Protein AF-A0A962MCN4-F1 (afdb_monomer)

pLDDT: mean 85.48, std 14.17, range [28.92, 97.88]

Structure (mmCIF, N/CA/C/O backbone):
data_AF-A0A962MCN4-F1
#
_entry.id   AF-A0A962MCN4-F1
#
loop_
_atom_site.group_PDB
_atom_site.id
_atom_site.type_symbol
_atom_site.label_atom_id
_atom_site.label_alt_id
_atom_site.label_comp_id
_atom_site.label_asym_id
_atom_site.label_entity_id
_atom_site.label_seq_id
_atom_site.pdbx_PDB_ins_code
_atom_site.Cartn_x
_atom_site.Cartn_y
_atom_site.Cartn_z
_atom_site.occupancy
_atom_site.B_iso_or_equiv
_atom_site.auth_seq_id
_atom_site.auth_comp_id
_atom_site.auth_asym_id
_atom_site.auth_atom_id
_atom_site.pdbx_PDB_model_num
ATOM 1 N N . MET A 1 1 ? -8.912 -25.032 5.102 1.00 32.00 1 MET A N 1
ATOM 2 C CA . MET A 1 1 ? -9.048 -24.040 6.186 1.00 32.00 1 MET A CA 1
ATOM 3 C C . MET A 1 1 ? -9.524 -22.770 5.527 1.00 32.00 1 MET A C 1
ATOM 5 O O . MET A 1 1 ? -8.860 -22.314 4.614 1.00 32.00 1 MET A O 1
ATOM 9 N N . THR A 1 2 ? -10.710 -22.288 5.872 1.00 28.92 2 THR A N 1
ATOM 10 C CA . THR A 1 2 ? -11.209 -21.002 5.377 1.00 28.92 2 THR A CA 1
ATOM 11 C C . THR A 1 2 ? -10.480 -19.902 6.135 1.00 28.92 2 THR A C 1
ATOM 13 O O . THR A 1 2 ? -10.764 -19.679 7.310 1.00 28.92 2 THR A O 1
ATOM 16 N N . GLU A 1 3 ? -9.493 -19.279 5.495 1.00 34.88 3 GLU A N 1
ATOM 17 C CA . GLU A 1 3 ? -8.914 -18.028 5.974 1.00 34.88 3 GLU A CA 1
ATOM 18 C C . GLU A 1 3 ? -10.018 -16.976 5.999 1.00 34.88 3 GLU A C 1
ATOM 20 O O . GLU A 1 3 ? -10.659 -16.687 4.989 1.00 34.88 3 GLU A O 1
ATOM 25 N N . HIS A 1 4 ? -10.300 -16.454 7.187 1.00 31.75 4 HIS A N 1
ATOM 26 C CA . HIS A 1 4 ? -11.205 -15.331 7.340 1.00 31.75 4 HIS A CA 1
ATOM 27 C C . HIS A 1 4 ? -10.470 -14.070 6.881 1.00 31.75 4 HIS A C 1
ATOM 29 O O . HIS A 1 4 ? -9.817 -13.403 7.678 1.00 31.75 4 HIS A O 1
ATOM 35 N N . SER A 1 5 ? -10.565 -13.755 5.591 1.00 37.16 5 SER A N 1
ATOM 36 C CA . SER A 1 5 ? -10.255 -12.427 5.067 1.00 37.16 5 SER A CA 1
ATOM 37 C C . SER A 1 5 ? -11.299 -11.469 5.638 1.00 37.16 5 SER A C 1
ATOM 39 O O . SER A 1 5 ? -12.452 -11.456 5.203 1.00 37.16 5 SER A O 1
ATOM 41 N N . VAL A 1 6 ? -10.953 -10.734 6.692 1.00 36.81 6 VAL A N 1
ATOM 42 C CA . VAL A 1 6 ? -11.855 -9.721 7.237 1.00 36.81 6 VAL A CA 1
ATOM 43 C C . VAL A 1 6 ? -11.792 -8.514 6.301 1.00 36.81 6 VAL A C 1
ATOM 45 O O . VAL A 1 6 ? -10.797 -7.802 6.265 1.00 36.81 6 VAL A O 1
ATOM 48 N N . PHE A 1 7 ? -12.839 -8.322 5.498 1.00 36.97 7 PHE A N 1
ATOM 49 C CA . PHE A 1 7 ? -13.030 -7.118 4.690 1.00 36.97 7 PHE A CA 1
ATOM 50 C C . PHE A 1 7 ? -13.665 -6.040 5.574 1.00 36.97 7 PHE A C 1
ATOM 52 O O . PHE A 1 7 ? -14.788 -6.200 6.059 1.00 36.97 7 PHE A O 1
ATOM 59 N N . PHE A 1 8 ? -12.913 -4.976 5.849 1.00 52.56 8 PHE A N 1
ATOM 60 C CA . PHE A 1 8 ? -13.219 -4.025 6.917 1.00 52.56 8 PHE A CA 1
ATOM 61 C C . PHE A 1 8 ? -14.071 -2.825 6.516 1.00 52.56 8 PHE A C 1
ATOM 63 O O . PHE A 1 8 ? -14.606 -2.175 7.410 1.00 52.56 8 PHE A O 1
ATOM 70 N N . ASP A 1 9 ? -14.318 -2.615 5.223 1.00 39.38 9 ASP A N 1
ATOM 71 C CA . ASP A 1 9 ? -15.172 -1.520 4.735 1.00 39.38 9 ASP A CA 1
ATOM 72 C C . ASP A 1 9 ? -16.618 -1.593 5.267 1.00 39.38 9 ASP A C 1
ATOM 74 O O . ASP A 1 9 ? -17.371 -0.625 5.186 1.00 39.38 9 ASP A O 1
ATOM 78 N N . LEU A 1 10 ? -17.019 -2.740 5.837 1.00 37.50 10 LEU A N 1
ATOM 79 C CA . LEU A 1 10 ? -18.351 -2.988 6.401 1.00 37.50 10 LEU A CA 1
ATOM 80 C C . LEU A 1 10 ? -18.334 -3.700 7.767 1.00 37.50 10 LEU A C 1
ATOM 82 O O . LEU A 1 10 ? -19.395 -4.095 8.261 1.00 37.50 10 LEU A O 1
ATOM 86 N N . SER A 1 11 ? -17.168 -3.913 8.385 1.00 50.12 11 SER A N 1
ATOM 87 C CA . SER A 1 11 ? -17.118 -4.593 9.685 1.00 50.12 11 SER A CA 1
ATOM 88 C C . SER A 1 11 ? -17.518 -3.619 10.800 1.00 50.12 11 SER A C 1
ATOM 90 O O . SER A 1 11 ? -17.109 -2.461 10.812 1.00 50.12 11 SER A O 1
ATOM 92 N N . GLN A 1 12 ? -18.326 -4.076 11.762 1.00 49.91 12 GLN A N 1
ATOM 93 C CA . GLN A 1 12 ? -18.748 -3.270 12.921 1.00 49.91 12 GLN A CA 1
ATOM 94 C C . GLN A 1 12 ? -17.609 -3.041 13.944 1.00 49.91 12 GLN A C 1
ATOM 96 O O . GLN A 1 12 ? -17.875 -2.821 15.124 1.00 49.91 12 GLN A O 1
ATOM 101 N N . GLY A 1 13 ? -16.346 -3.121 13.514 1.00 63.12 13 GLY A N 1
ATOM 102 C CA . GLY A 1 13 ? -15.167 -3.133 14.372 1.00 63.12 13 GLY A CA 1
ATOM 103 C C . GLY A 1 13 ? -14.902 -4.507 14.994 1.00 63.12 13 GLY A C 1
ATOM 104 O O . GLY A 1 13 ? -15.353 -5.548 14.507 1.00 63.12 13 GLY A O 1
ATOM 105 N N . ILE A 1 14 ? -14.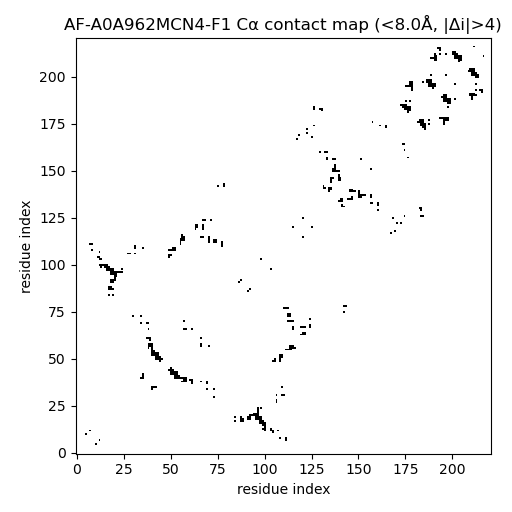143 -4.515 16.090 1.00 75.62 14 ILE A N 1
ATOM 106 C CA . ILE A 1 14 ? -13.868 -5.720 16.881 1.00 75.62 14 ILE A CA 1
ATOM 107 C C . ILE A 1 14 ? -14.948 -5.914 17.952 1.00 75.62 14 ILE A C 1
ATOM 109 O O . ILE A 1 14 ? -15.369 -4.969 18.609 1.00 75.62 14 ILE A O 1
ATOM 113 N N . SER A 1 15 ? -15.399 -7.153 18.155 1.00 78.56 15 SER A N 1
ATOM 114 C CA . SER A 1 15 ? -16.439 -7.475 19.153 1.00 78.56 15 SER A CA 1
ATOM 115 C C . SER A 1 15 ? -15.892 -7.716 20.564 1.00 78.56 15 SER A C 1
ATOM 117 O O . SER A 1 15 ? -16.653 -7.780 21.529 1.00 78.56 15 SER A O 1
ATOM 119 N N . LYS A 1 16 ? -14.574 -7.887 20.688 1.00 84.00 16 LYS A N 1
ATOM 120 C CA . LYS A 1 16 ? -13.841 -8.104 21.938 1.00 84.00 16 LYS A CA 1
ATOM 121 C C . LYS A 1 16 ? -12.513 -7.372 21.849 1.00 84.00 16 LYS A C 1
ATOM 123 O O . LYS A 1 16 ? -11.976 -7.256 20.751 1.00 84.00 16 LYS A O 1
ATOM 128 N N . ALA A 1 17 ? -11.993 -6.933 22.991 1.00 91.19 17 ALA A N 1
ATOM 129 C CA . ALA A 1 17 ? -10.670 -6.333 23.051 1.00 91.19 17 ALA A CA 1
ATOM 130 C C . ALA A 1 17 ? -9.591 -7.315 22.563 1.00 91.19 17 ALA A C 1
ATOM 132 O O . ALA A 1 17 ? -9.666 -8.518 22.837 1.00 91.19 17 ALA A O 1
ATOM 133 N N . ILE A 1 18 ? -8.600 -6.791 21.846 1.00 91.94 18 ILE A N 1
ATOM 134 C CA . ILE A 1 18 ? -7.412 -7.525 21.398 1.00 91.94 18 ILE A CA 1
ATOM 135 C C . ILE A 1 18 ? -6.215 -6.982 22.178 1.00 91.94 18 ILE A C 1
ATOM 137 O O . ILE A 1 18 ? -6.058 -5.770 22.305 1.00 91.94 18 ILE A O 1
ATOM 141 N N . GLN A 1 19 ? -5.380 -7.878 22.705 1.00 95.38 19 GLN A N 1
ATOM 142 C CA . GLN A 1 19 ? -4.117 -7.497 23.338 1.00 95.38 19 GLN A CA 1
ATOM 143 C C . GLN A 1 19 ? -3.103 -7.177 22.237 1.00 95.38 19 GLN A C 1
ATOM 145 O O . GLN A 1 19 ? -2.792 -8.046 21.424 1.00 95.38 19 GLN A O 1
ATOM 150 N N . VAL A 1 20 ? -2.601 -5.947 22.205 1.00 96.12 20 VAL A N 1
ATOM 151 C CA . VAL A 1 20 ? -1.632 -5.455 21.211 1.00 96.12 20 VAL A CA 1
ATOM 152 C C . VAL A 1 20 ? -0.377 -4.933 21.920 1.00 96.12 20 VAL A C 1
ATOM 154 O O . VAL A 1 20 ? -0.445 -4.670 23.121 1.00 96.12 20 VAL A O 1
ATOM 157 N N . PRO A 1 21 ? 0.786 -4.809 21.254 1.00 97.81 21 PRO A N 1
ATOM 158 C CA . PRO A 1 21 ? 1.983 -4.253 21.881 1.00 97.81 21 PRO A CA 1
ATOM 159 C C . PRO A 1 21 ? 1.738 -2.836 22.404 1.00 97.81 21 PRO A C 1
ATOM 161 O O . PRO A 1 21 ? 1.035 -2.056 21.763 1.00 97.81 21 PRO A O 1
ATOM 164 N N . ILE A 1 22 ? 2.346 -2.490 23.540 1.00 97.88 22 ILE A N 1
ATOM 165 C CA . ILE A 1 22 ? 2.250 -1.137 24.109 1.00 97.88 22 ILE A CA 1
ATOM 166 C C . ILE A 1 22 ? 2.666 -0.087 23.068 1.00 97.88 22 ILE A C 1
ATOM 168 O O . ILE A 1 22 ? 3.752 -0.178 22.498 1.00 97.88 22 ILE A O 1
ATOM 172 N N . GLY A 1 23 ? 1.820 0.925 22.872 1.00 97.06 23 GLY A N 1
ATOM 173 C CA . GLY A 1 23 ? 2.048 2.044 21.956 1.00 97.06 23 GLY A CA 1
ATOM 174 C C . GLY A 1 23 ? 1.330 1.904 20.614 1.00 97.06 23 GLY A C 1
ATOM 175 O O . GLY A 1 23 ? 1.186 2.901 19.912 1.00 97.06 23 GLY A O 1
ATOM 176 N N . THR A 1 24 ? 0.807 0.720 20.291 1.00 96.62 24 THR A N 1
ATOM 177 C CA . THR A 1 24 ? 0.073 0.452 19.046 1.00 96.62 24 THR A CA 1
ATOM 178 C C . THR A 1 24 ? -1.165 1.340 18.910 1.00 96.62 24 THR A C 1
ATOM 180 O O . THR A 1 24 ? -1.424 1.885 17.841 1.00 96.62 24 THR A O 1
ATOM 183 N N . CYS A 1 25 ? -1.947 1.527 19.976 1.00 95.88 25 CYS A N 1
ATOM 184 C CA . CYS A 1 25 ? -3.151 2.363 19.932 1.00 95.88 25 CYS A CA 1
ATOM 185 C C . CYS A 1 25 ? -2.812 3.839 19.670 1.00 95.88 25 CYS A C 1
ATOM 187 O O . CYS A 1 25 ? -3.531 4.524 18.943 1.00 95.88 25 CYS A O 1
ATOM 189 N N . GLU A 1 26 ? -1.720 4.339 20.247 1.00 97.19 26 GLU A N 1
ATOM 190 C CA . GLU A 1 26 ? -1.272 5.709 19.993 1.00 97.19 26 GLU A CA 1
ATOM 191 C C . GLU A 1 26 ? -0.712 5.864 18.575 1.00 97.19 26 GLU A C 1
ATOM 193 O O . GLU A 1 26 ? -1.075 6.814 17.886 1.00 97.19 26 GLU A O 1
ATOM 198 N N . GLU A 1 27 ? 0.084 4.901 18.110 1.00 97.44 27 GLU A N 1
ATOM 199 C CA . GLU A 1 27 ? 0.624 4.868 16.747 1.00 97.44 27 GLU A CA 1
ATOM 200 C C . GLU A 1 27 ? -0.494 4.884 15.696 1.00 97.44 27 GLU A C 1
ATOM 202 O O . GLU A 1 27 ? -0.459 5.686 14.765 1.00 97.44 27 GLU A O 1
ATOM 207 N N . ILE A 1 28 ? -1.539 4.068 15.879 1.00 96.38 28 ILE A N 1
ATOM 208 C CA . ILE A 1 28 ? -2.706 4.056 14.986 1.00 96.38 28 ILE A CA 1
ATOM 209 C C . ILE A 1 28 ? -3.373 5.429 14.939 1.00 96.38 28 ILE A C 1
ATOM 211 O O . ILE A 1 28 ? -3.690 5.919 13.857 1.00 96.38 28 ILE A O 1
ATOM 215 N N . ARG A 1 29 ? -3.609 6.048 16.100 1.00 96.12 29 ARG A N 1
ATOM 216 C CA . ARG A 1 29 ? -4.263 7.358 16.171 1.00 96.12 29 ARG A CA 1
ATOM 217 C C . ARG A 1 29 ? -3.441 8.416 15.438 1.00 96.12 29 ARG A C 1
ATOM 219 O O . ARG A 1 29 ? -3.988 9.106 14.583 1.00 96.12 29 ARG A O 1
ATOM 226 N N . GLN A 1 30 ? -2.145 8.497 15.739 1.00 97.69 30 GLN A N 1
ATOM 227 C CA . GLN A 1 30 ? -1.233 9.451 15.108 1.00 97.69 30 GLN A CA 1
ATOM 228 C C . GLN A 1 30 ? -1.196 9.261 13.593 1.00 97.69 30 GLN A C 1
ATOM 230 O O . GLN A 1 30 ? -1.397 10.221 12.855 1.00 97.69 30 GLN A O 1
ATOM 235 N N . HIS A 1 31 ? -1.052 8.021 13.122 1.00 97.56 31 HIS A N 1
ATOM 236 C CA . HIS A 1 31 ? -1.023 7.720 11.692 1.00 97.56 31 HIS A CA 1
ATOM 237 C C . HIS A 1 31 ? -2.325 8.111 10.980 1.00 97.56 31 HIS A C 1
ATOM 239 O O . HIS A 1 31 ? -2.292 8.709 9.905 1.00 97.56 31 HIS A O 1
ATOM 245 N N . VAL A 1 32 ? -3.488 7.811 11.571 1.00 96.06 32 VAL A N 1
ATOM 246 C CA . VAL A 1 32 ? -4.795 8.192 11.003 1.00 96.06 32 VAL A CA 1
ATOM 247 C C . VAL A 1 32 ? -4.950 9.710 10.940 1.00 96.06 32 VAL A C 1
ATOM 249 O O . VAL A 1 32 ? -5.395 10.231 9.912 1.00 96.06 32 VAL A O 1
ATOM 252 N N . ASP A 1 33 ? -4.570 10.426 11.997 1.00 96.06 33 ASP A N 1
ATOM 253 C CA . ASP A 1 33 ? -4.638 11.888 12.046 1.00 96.06 33 ASP A CA 1
ATOM 254 C C . ASP A 1 33 ? -3.702 12.522 11.002 1.00 96.06 33 ASP A C 1
ATOM 256 O O . ASP A 1 33 ? -4.109 13.419 10.255 1.00 96.06 33 ASP A O 1
ATOM 260 N N . GLU A 1 34 ? -2.476 12.011 10.881 1.00 97.44 34 GLU A N 1
ATOM 261 C CA . GLU A 1 34 ? -1.482 12.455 9.902 1.00 97.44 34 GLU A CA 1
ATOM 262 C C . GLU A 1 34 ? -1.947 12.230 8.464 1.00 97.44 34 GLU A C 1
ATOM 264 O O . GLU A 1 34 ? -1.881 13.150 7.645 1.00 97.44 34 GLU A O 1
ATOM 269 N N . VAL A 1 35 ? -2.461 11.041 8.141 1.00 97.50 35 VAL A N 1
ATOM 270 C CA . VAL A 1 35 ? -2.975 10.717 6.800 1.00 97.50 35 VAL A CA 1
ATOM 271 C C . VAL A 1 35 ? -4.209 11.549 6.472 1.00 97.50 35 VAL A C 1
ATOM 273 O O . VAL A 1 35 ? -4.331 12.060 5.357 1.00 97.50 35 VAL A O 1
ATOM 276 N N . THR A 1 36 ? -5.097 11.757 7.445 1.00 96.62 36 THR A N 1
ATOM 277 C CA . THR A 1 36 ? -6.281 12.605 7.269 1.00 96.62 36 THR A CA 1
ATOM 278 C C . THR A 1 36 ? -5.874 14.037 6.923 1.00 96.62 36 THR A C 1
ATOM 280 O O . THR A 1 36 ? -6.361 14.603 5.939 1.00 96.62 36 THR A O 1
ATOM 283 N N . ALA A 1 37 ? -4.952 14.615 7.696 1.00 97.12 37 ALA A N 1
ATOM 284 C CA . ALA A 1 37 ? -4.496 15.987 7.511 1.00 97.12 37 ALA A CA 1
ATOM 285 C C . ALA A 1 37 ? -3.688 16.161 6.215 1.00 97.12 37 ALA A C 1
ATOM 287 O O . ALA A 1 37 ? -4.006 17.026 5.399 1.00 97.12 37 ALA A O 1
ATOM 288 N N . SER A 1 38 ? -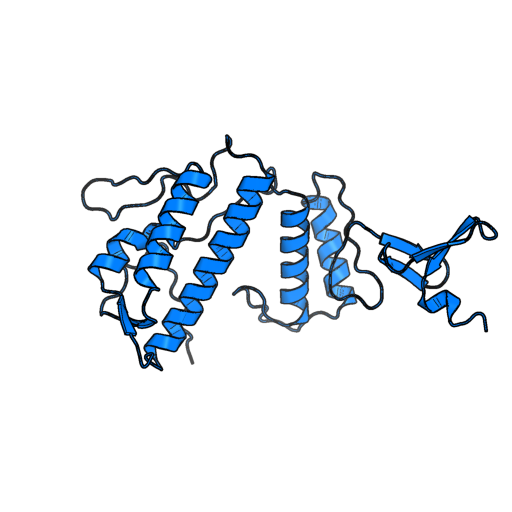2.668 15.327 6.004 1.00 97.19 38 SER A N 1
ATOM 289 C CA . SER A 1 38 ? -1.767 15.418 4.846 1.00 97.19 38 SER A CA 1
ATOM 290 C C . SER A 1 38 ? -2.453 15.050 3.530 1.00 97.19 38 SER A C 1
ATOM 292 O O . SER A 1 38 ? -2.163 15.647 2.493 1.00 97.19 38 SER A O 1
ATOM 294 N N . GLY A 1 39 ? -3.409 14.119 3.564 1.00 96.44 39 GLY A N 1
ATOM 295 C CA . GLY A 1 39 ? -4.207 13.723 2.409 1.00 96.44 39 GLY A CA 1
ATOM 296 C C . GLY A 1 39 ? -5.320 14.711 2.060 1.00 96.44 39 GLY A C 1
ATOM 297 O O . GLY A 1 39 ? -5.963 14.552 1.022 1.00 96.44 39 GLY A O 1
ATOM 298 N N . GLY A 1 40 ? -5.584 15.724 2.894 1.00 96.69 40 GLY A N 1
ATOM 299 C CA . GLY A 1 40 ? -6.726 16.625 2.713 1.00 96.69 40 GLY A CA 1
ATOM 300 C C . GLY A 1 40 ? -8.064 15.873 2.707 1.00 96.69 40 GLY A C 1
ATOM 301 O O . GLY A 1 40 ? -8.964 16.195 1.915 1.00 96.69 40 GLY A O 1
ATOM 302 N N . LEU A 1 41 ? -8.161 14.829 3.533 1.00 95.69 41 LEU A N 1
ATOM 303 C CA . LEU A 1 41 ? -9.360 14.021 3.736 1.00 95.69 41 LEU A CA 1
ATOM 304 C C . LEU A 1 41 ? -10.208 14.661 4.835 1.00 95.69 41 LEU A C 1
ATOM 306 O O . LEU A 1 41 ? -9.682 15.296 5.752 1.00 95.69 41 LEU A O 1
ATOM 310 N N . LYS A 1 42 ? -11.531 14.517 4.760 1.00 94.88 42 LYS A N 1
ATOM 311 C CA . LYS A 1 42 ? -12.428 15.052 5.787 1.00 94.88 42 LYS A CA 1
ATOM 312 C C . LYS A 1 42 ? -13.139 13.916 6.484 1.00 94.88 42 LYS A C 1
ATOM 314 O O . LYS A 1 42 ? -13.794 13.103 5.843 1.00 94.88 42 LYS A O 1
ATOM 319 N N . VAL A 1 43 ? -13.061 13.906 7.808 1.00 94.00 43 VAL A N 1
ATOM 320 C CA . VAL A 1 43 ? -13.867 12.997 8.619 1.00 94.00 43 VAL A CA 1
ATOM 321 C C . VAL A 1 43 ? -15.289 13.542 8.677 1.00 94.00 43 VAL A C 1
ATOM 323 O O . VAL A 1 43 ? -15.527 14.656 9.147 1.00 94.00 43 VAL A O 1
ATOM 326 N N . ILE A 1 44 ? -16.238 12.758 8.184 1.00 91.81 44 ILE A N 1
ATOM 327 C CA . ILE A 1 44 ? -17.663 13.057 8.209 1.00 91.81 44 ILE A CA 1
ATOM 328 C C . ILE A 1 44 ? -18.402 12.006 9.030 1.00 91.81 44 ILE A C 1
ATOM 330 O O . ILE A 1 44 ? -18.035 10.834 9.086 1.00 91.81 44 ILE A O 1
ATOM 334 N N . GLN A 1 45 ? -19.482 12.434 9.675 1.00 88.50 45 GLN A N 1
ATOM 335 C CA . GLN A 1 45 ? -20.355 11.552 10.432 1.00 88.50 45 GLN A CA 1
ATOM 336 C C . GLN A 1 45 ? -21.808 11.913 10.138 1.00 88.50 45 GLN A C 1
ATOM 338 O O . GLN A 1 45 ? -22.234 13.051 10.341 1.00 88.50 45 GLN A O 1
ATOM 343 N N . TYR A 1 46 ? -22.581 10.943 9.648 1.00 83.19 46 TYR A N 1
ATOM 344 C CA . TYR A 1 46 ? -24.004 11.131 9.384 1.00 83.19 46 TYR A CA 1
ATOM 345 C C . TYR A 1 46 ? -24.846 10.422 10.446 1.00 83.19 46 TYR A C 1
ATOM 347 O O . TYR A 1 46 ? -24.885 9.193 10.509 1.00 83.19 46 TYR A O 1
ATOM 355 N N . LYS A 1 47 ? -25.570 11.206 11.256 1.00 88.81 47 LYS A N 1
ATOM 356 C CA . LYS A 1 47 ? -26.402 10.711 12.367 1.00 88.81 47 LYS A CA 1
ATOM 357 C C . LYS A 1 47 ? -25.593 9.797 13.301 1.00 88.81 47 LYS A C 1
ATOM 359 O O . LYS A 1 47 ? -24.578 10.221 13.833 1.00 88.81 47 LYS A O 1
ATOM 364 N N . ASN A 1 48 ? -26.048 8.558 13.479 1.00 83.00 48 ASN A N 1
ATOM 365 C CA . ASN A 1 48 ? -25.455 7.573 14.379 1.00 83.00 48 ASN A CA 1
ATOM 366 C C . ASN A 1 48 ? -24.491 6.624 13.653 1.00 83.00 48 ASN A C 1
ATOM 368 O O . ASN A 1 48 ? -24.087 5.620 14.234 1.00 83.00 48 ASN A O 1
ATOM 372 N N . ASN A 1 49 ? -24.162 6.889 12.384 1.00 79.31 49 ASN A N 1
ATOM 373 C CA . ASN A 1 49 ? -23.158 6.093 11.690 1.00 79.31 49 ASN A CA 1
ATOM 374 C C . ASN A 1 49 ? -21.777 6.358 12.309 1.00 79.31 49 ASN A C 1
ATOM 376 O O . ASN A 1 49 ? -21.542 7.465 12.809 1.00 79.31 49 ASN A O 1
ATOM 380 N N . PRO A 1 50 ? -20.860 5.379 12.260 1.00 79.50 50 PRO A N 1
ATOM 381 C CA . PRO A 1 50 ? -19.461 5.621 12.578 1.00 79.50 50 PRO A CA 1
ATOM 382 C C . PRO A 1 50 ? -18.872 6.754 11.714 1.00 79.50 50 PRO A C 1
ATOM 384 O O . PRO A 1 50 ? -19.323 6.957 10.574 1.00 79.50 50 PRO A O 1
ATOM 387 N N . PRO A 1 51 ? -17.894 7.512 12.244 1.00 86.56 51 PRO A N 1
ATOM 388 C CA . PRO A 1 51 ? -17.141 8.466 11.437 1.00 86.56 51 PRO A CA 1
ATOM 389 C C . PRO A 1 51 ? -16.481 7.741 10.261 1.00 86.56 51 PRO A C 1
ATOM 391 O O . PRO A 1 51 ? -16.105 6.582 10.396 1.00 86.56 51 PRO A O 1
ATOM 394 N N . HIS A 1 52 ? -16.369 8.411 9.118 1.00 88.44 52 HIS A N 1
ATOM 395 C CA . HIS A 1 52 ? -15.632 7.928 7.951 1.00 88.44 52 HIS A CA 1
ATOM 396 C C . HIS A 1 52 ? -15.000 9.077 7.172 1.00 88.44 52 HIS A C 1
ATOM 398 O O . HIS A 1 52 ? -15.406 10.227 7.336 1.00 88.44 52 HIS A O 1
ATOM 404 N N . TRP A 1 53 ? -14.006 8.787 6.331 1.00 93.06 53 TRP A N 1
ATOM 405 C CA . TRP A 1 53 ? -13.537 9.776 5.366 1.00 93.06 53 TRP A CA 1
ATOM 406 C C . TRP A 1 53 ? -14.606 10.028 4.300 1.00 93.06 53 TRP A C 1
ATOM 408 O O . TRP A 1 53 ? -15.286 9.108 3.854 1.00 93.06 53 TRP A O 1
ATOM 418 N N . ASP A 1 54 ? -14.745 11.277 3.867 1.00 92.00 54 ASP A N 1
ATOM 419 C CA . ASP A 1 54 ? -15.654 11.677 2.790 1.00 92.00 54 ASP A CA 1
ATOM 420 C C . ASP A 1 54 ? -15.293 11.062 1.428 1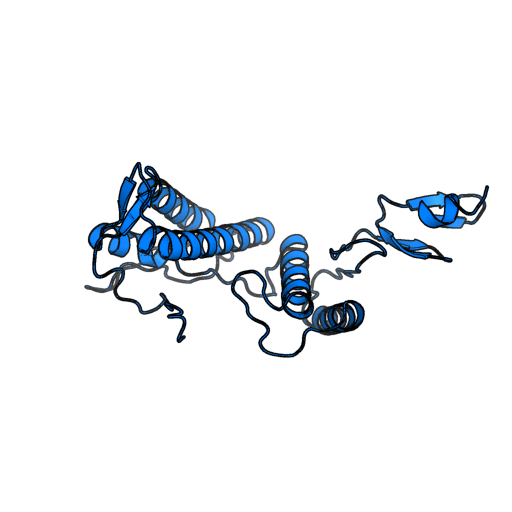.00 92.00 54 ASP A C 1
ATOM 422 O O . ASP A 1 54 ? -16.140 10.969 0.538 1.00 92.00 54 ASP A O 1
ATOM 426 N N . ARG A 1 55 ? -14.037 10.639 1.278 1.00 92.38 55 ARG A N 1
ATOM 427 C CA . ARG A 1 55 ? -13.466 9.954 0.116 1.00 92.38 55 ARG A CA 1
ATOM 428 C C . ARG A 1 55 ? -12.241 9.140 0.532 1.00 92.38 55 ARG A C 1
ATOM 430 O O . ARG A 1 55 ? -11.600 9.454 1.529 1.00 92.38 55 ARG A O 1
ATOM 437 N N . TYR A 1 56 ? -11.868 8.173 -0.300 1.00 93.25 56 TYR A N 1
ATOM 438 C CA . TYR A 1 56 ? -10.691 7.313 -0.100 1.00 93.25 56 TYR A CA 1
ATOM 439 C C . TYR A 1 56 ? -9.537 7.650 -1.049 1.00 93.25 56 TYR A C 1
ATOM 441 O O . TYR A 1 56 ? -8.609 6.873 -1.225 1.00 93.25 56 TYR A O 1
ATOM 449 N N . THR A 1 57 ? -9.585 8.831 -1.661 1.00 95.50 57 THR A N 1
ATOM 450 C CA . THR A 1 57 ? -8.529 9.358 -2.528 1.00 95.50 57 THR A CA 1
ATOM 451 C C . THR A 1 57 ? -8.026 10.678 -1.947 1.00 95.50 57 THR A C 1
ATOM 453 O O . THR A 1 57 ? -8.873 11.537 -1.655 1.00 95.50 57 THR A O 1
ATOM 456 N N . PRO A 1 58 ? -6.704 10.911 -1.831 1.00 97.00 58 PRO A N 1
ATOM 457 C CA . PRO A 1 58 ? -6.174 12.204 -1.404 1.00 97.00 58 PRO A CA 1
ATOM 458 C C . PRO A 1 58 ? -6.748 13.371 -2.222 1.00 97.00 58 PRO A C 1
ATOM 460 O O . PRO A 1 58 ? -7.050 13.222 -3.410 1.00 97.00 58 PRO A O 1
ATOM 463 N N . SER A 1 59 ? -6.875 14.554 -1.620 1.00 96.56 59 SER A N 1
ATOM 464 C CA . SER A 1 59 ? -7.378 15.760 -2.288 1.00 96.56 59 SER A CA 1
ATOM 465 C C . SER A 1 59 ? -6.612 16.057 -3.574 1.00 96.56 59 SER A C 1
ATOM 467 O O . SER A 1 59 ? -5.401 15.861 -3.640 1.00 96.56 59 SER A O 1
ATOM 469 N N . THR A 1 60 ? -7.294 16.584 -4.590 1.00 95.81 60 THR A N 1
ATOM 470 C CA . THR A 1 60 ? -6.660 17.050 -5.837 1.00 95.81 60 THR A CA 1
ATOM 471 C C . THR A 1 60 ? -5.727 18.242 -5.620 1.00 95.81 60 THR A C 1
ATOM 473 O O . THR A 1 60 ? -4.916 18.542 -6.483 1.00 95.81 60 THR A O 1
ATOM 476 N N . GLU A 1 61 ? -5.840 18.917 -4.475 1.00 96.81 61 GLU A N 1
ATOM 477 C CA . GLU A 1 61 ? -4.943 20.000 -4.055 1.00 96.81 61 GLU A CA 1
ATOM 478 C C . GLU A 1 61 ? -3.601 19.482 -3.507 1.00 96.81 61 GLU A C 1
ATOM 480 O O . GLU A 1 61 ? -2.643 20.245 -3.418 1.00 96.81 61 GLU A O 1
ATOM 485 N N . VAL A 1 62 ? -3.514 18.193 -3.152 1.00 96.62 62 VAL A N 1
ATOM 486 C CA . VAL A 1 62 ? -2.265 17.560 -2.709 1.00 96.62 62 VAL A CA 1
ATOM 487 C C . VAL A 1 62 ? -1.427 17.200 -3.945 1.00 96.62 62 VAL A C 1
ATOM 489 O O . VAL A 1 62 ? -1.940 16.504 -4.830 1.00 96.62 62 VAL A O 1
ATOM 492 N N . PRO A 1 63 ? -0.152 17.627 -4.029 1.00 96.38 63 PRO A N 1
ATOM 493 C CA . PRO A 1 63 ? 0.741 17.258 -5.127 1.00 96.38 63 PRO A CA 1
ATOM 494 C C . PRO A 1 63 ? 0.825 15.741 -5.332 1.00 96.38 63 PRO A C 1
ATOM 496 O O . PRO A 1 63 ? 0.820 14.988 -4.361 1.00 96.38 63 PRO A O 1
ATOM 499 N N . ASN A 1 64 ? 0.927 15.289 -6.585 1.00 94.50 64 ASN A N 1
ATOM 500 C CA . ASN A 1 64 ? 0.881 13.863 -6.935 1.00 94.50 64 ASN A CA 1
ATOM 501 C C . ASN A 1 64 ? 1.966 13.025 -6.243 1.00 94.50 64 ASN A C 1
ATOM 503 O O . ASN A 1 64 ? 1.668 11.928 -5.783 1.00 94.50 64 ASN A O 1
ATOM 507 N N . GLU A 1 65 ? 3.187 13.547 -6.106 1.00 93.81 65 GLU A N 1
ATOM 508 C CA . GLU A 1 65 ? 4.275 12.883 -5.368 1.00 93.81 65 GLU A CA 1
ATOM 509 C C . GLU A 1 65 ? 3.917 12.672 -3.892 1.00 93.81 65 GLU A C 1
ATOM 511 O O . GLU A 1 65 ? 4.060 11.578 -3.348 1.00 93.81 65 GLU A O 1
ATOM 516 N N . ILE A 1 66 ? 3.369 13.705 -3.247 1.00 96.25 66 ILE A N 1
ATOM 517 C CA . ILE A 1 66 ? 2.945 13.635 -1.846 1.00 96.25 66 ILE A CA 1
ATOM 518 C C . ILE A 1 66 ? 1.758 12.676 -1.704 1.00 96.25 66 ILE A C 1
ATOM 520 O O . ILE A 1 66 ? 1.768 11.812 -0.832 1.00 96.25 66 ILE A O 1
ATOM 524 N N . ALA A 1 67 ? 0.755 12.782 -2.580 1.00 96.75 67 ALA A N 1
ATOM 525 C CA . ALA A 1 67 ? -0.415 11.908 -2.579 1.00 96.75 67 ALA A CA 1
ATOM 526 C C . ALA A 1 67 ? -0.022 10.434 -2.767 1.00 96.75 67 ALA A C 1
ATOM 528 O O . ALA A 1 67 ? -0.509 9.572 -2.039 1.00 96.75 67 ALA A O 1
ATOM 529 N N . SER A 1 68 ? 0.895 10.163 -3.694 1.00 95.00 68 SER A N 1
ATOM 530 C CA . SER A 1 68 ? 1.458 8.837 -3.948 1.00 95.00 68 SER A CA 1
ATOM 531 C C . SER A 1 68 ? 2.136 8.260 -2.708 1.00 95.00 68 SER A C 1
ATOM 533 O O . SER A 1 68 ? 1.811 7.149 -2.288 1.00 95.00 68 SER A O 1
ATOM 535 N N . ASN A 1 69 ? 3.005 9.039 -2.062 1.00 95.12 69 ASN A N 1
ATOM 536 C CA . ASN A 1 69 ? 3.686 8.627 -0.835 1.00 95.12 69 ASN A CA 1
ATOM 537 C C . ASN A 1 69 ? 2.710 8.361 0.316 1.00 95.12 69 ASN A C 1
ATOM 539 O O . ASN A 1 69 ? 2.862 7.369 1.032 1.00 95.12 69 ASN A O 1
ATOM 543 N N . ILE A 1 70 ? 1.681 9.201 0.471 1.00 96.56 70 ILE A N 1
ATOM 544 C CA . ILE A 1 70 ? 0.615 8.983 1.456 1.00 96.56 70 ILE A CA 1
ATOM 545 C C . ILE A 1 70 ? -0.070 7.640 1.196 1.00 96.56 70 ILE A C 1
ATOM 547 O O . ILE A 1 70 ? -0.177 6.837 2.119 1.00 96.56 70 ILE A O 1
ATOM 551 N N . VAL A 1 71 ? -0.485 7.355 -0.044 1.00 95.31 71 VAL A N 1
ATOM 552 C CA . VAL A 1 71 ? -1.173 6.097 -0.379 1.00 95.31 71 VAL A CA 1
ATOM 553 C C . VAL A 1 71 ? -0.274 4.878 -0.140 1.00 95.31 71 VAL A C 1
ATOM 555 O O . VAL A 1 71 ? -0.728 3.915 0.480 1.00 95.31 71 VAL A O 1
ATOM 558 N N . ILE A 1 72 ? 0.997 4.906 -0.566 1.00 91.75 72 ILE A N 1
ATOM 559 C CA . ILE A 1 72 ? 1.943 3.794 -0.340 1.00 91.75 72 ILE A CA 1
ATOM 560 C C . ILE A 1 72 ? 2.087 3.511 1.154 1.00 91.75 72 ILE A C 1
ATOM 562 O O . ILE A 1 72 ? 1.890 2.375 1.595 1.00 91.75 72 ILE A O 1
ATOM 566 N N . ASN A 1 73 ? 2.440 4.537 1.928 1.00 94.12 73 ASN A N 1
ATOM 567 C CA . ASN A 1 73 ? 2.754 4.381 3.343 1.00 94.12 73 ASN A CA 1
ATOM 568 C C . ASN A 1 73 ? 1.512 4.005 4.145 1.00 94.12 73 ASN A C 1
ATOM 570 O O . ASN A 1 73 ? 1.577 3.124 5.002 1.00 94.12 73 ASN A O 1
ATOM 574 N N . HIS A 1 74 ? 0.368 4.607 3.822 1.00 95.69 74 HIS A N 1
ATOM 575 C CA . HIS A 1 74 ? -0.889 4.286 4.469 1.00 95.69 74 HIS A CA 1
ATOM 576 C C . HIS A 1 74 ? -1.306 2.835 4.220 1.00 95.69 74 HIS A C 1
ATOM 578 O O . HIS A 1 74 ? -1.540 2.091 5.171 1.00 95.69 74 HIS A O 1
ATOM 584 N N . ASN A 1 75 ? -1.318 2.391 2.962 1.00 92.62 75 ASN A N 1
ATOM 585 C CA . ASN A 1 75 ? -1.733 1.030 2.624 1.00 92.62 75 ASN A CA 1
ATOM 586 C C . ASN A 1 75 ? -0.756 -0.015 3.181 1.00 92.62 75 ASN A C 1
ATOM 588 O O . ASN A 1 75 ? -1.179 -1.093 3.603 1.00 92.62 75 ASN A O 1
ATOM 592 N N . ARG A 1 76 ? 0.545 0.302 3.243 1.00 90.44 76 ARG A N 1
ATOM 593 C CA . ARG A 1 76 ? 1.546 -0.535 3.920 1.00 90.44 76 ARG A CA 1
ATOM 594 C C . ARG A 1 76 ? 1.264 -0.644 5.418 1.00 90.44 76 ARG A C 1
ATOM 596 O O . ARG A 1 76 ? 1.251 -1.758 5.936 1.00 90.44 76 ARG A O 1
ATOM 603 N N . PHE A 1 77 ? 1.012 0.478 6.091 1.00 94.25 77 PHE A N 1
ATOM 604 C CA . PHE A 1 77 ? 0.679 0.511 7.516 1.00 94.25 77 PHE A CA 1
ATOM 605 C C . PHE A 1 77 ? -0.575 -0.313 7.823 1.00 94.25 77 PHE A C 1
ATOM 607 O O . PHE A 1 77 ? -0.553 -1.171 8.700 1.00 94.25 77 PHE A O 1
ATOM 614 N N . VAL A 1 78 ? -1.646 -0.117 7.052 1.00 92.62 78 VAL A N 1
ATOM 615 C CA . VAL A 1 78 ? -2.912 -0.845 7.209 1.00 92.62 78 VAL A CA 1
ATOM 616 C C . VAL A 1 78 ? -2.700 -2.358 7.100 1.00 92.62 78 VAL A C 1
ATOM 618 O O . VAL A 1 78 ? -3.174 -3.118 7.943 1.00 92.62 78 VAL A O 1
ATOM 621 N N . ARG A 1 79 ? -1.928 -2.816 6.108 1.00 87.69 79 ARG A N 1
ATOM 622 C CA . ARG A 1 79 ? -1.595 -4.242 5.953 1.00 87.69 79 ARG A CA 1
ATOM 623 C C . ARG A 1 79 ? -0.752 -4.765 7.108 1.00 87.69 79 ARG A C 1
ATOM 625 O O . ARG A 1 79 ? -1.061 -5.832 7.634 1.00 87.69 79 ARG A O 1
ATOM 632 N N . TRP A 1 80 ? 0.289 -4.032 7.509 1.00 90.31 80 TRP A N 1
ATOM 633 C CA . TRP A 1 80 ? 1.110 -4.385 8.670 1.00 90.31 80 TRP A CA 1
ATOM 634 C C . TRP A 1 80 ? 0.243 -4.566 9.916 1.00 90.31 80 TRP A C 1
ATOM 636 O O . TRP A 1 80 ? 0.357 -5.588 10.592 1.00 90.31 80 TRP A O 1
ATOM 646 N N . LEU A 1 81 ? -0.683 -3.636 10.160 1.00 92.25 81 LEU A N 1
ATOM 647 C CA . LEU A 1 81 ? -1.606 -3.713 11.280 1.00 92.25 81 LEU A CA 1
ATOM 648 C C . LEU A 1 81 ? -2.503 -4.950 11.175 1.00 92.25 81 LEU A C 1
ATOM 650 O O . LEU A 1 81 ? -2.669 -5.653 12.165 1.00 92.25 81 LEU A O 1
ATOM 654 N N . TYR A 1 82 ? -3.040 -5.276 9.995 1.00 86.69 82 TYR A N 1
ATOM 655 C CA . TYR A 1 82 ? -3.843 -6.491 9.823 1.00 86.69 82 TYR A CA 1
ATOM 656 C C . TYR A 1 82 ? -3.064 -7.771 10.122 1.00 86.69 82 TYR A C 1
ATOM 658 O O . TYR A 1 82 ? -3.577 -8.640 10.833 1.00 86.69 82 TYR A O 1
ATOM 666 N N . TYR A 1 83 ? -1.827 -7.881 9.636 1.00 86.81 83 TYR A N 1
ATOM 667 C CA . TYR A 1 83 ? -0.963 -9.014 9.965 1.00 86.81 83 TYR A CA 1
ATOM 668 C C . TYR A 1 83 ? -0.646 -9.063 11.463 1.00 86.81 83 TYR A C 1
ATOM 670 O O . TYR A 1 83 ? -0.743 -10.130 12.071 1.00 86.81 83 TYR A O 1
ATOM 678 N N . GLY A 1 84 ? -0.347 -7.913 12.071 1.00 90.94 84 GLY A N 1
ATOM 679 C CA . GLY A 1 84 ? -0.117 -7.780 13.507 1.00 90.94 84 GLY A CA 1
ATOM 680 C C . GLY A 1 84 ? -1.320 -8.246 14.322 1.00 90.94 84 GLY A C 1
ATOM 681 O O . GLY A 1 84 ? -1.188 -9.129 15.162 1.00 90.94 84 GLY A O 1
ATOM 682 N N . LEU A 1 85 ? -2.519 -7.742 14.024 1.00 90.88 85 LEU A N 1
ATOM 683 C CA . LEU A 1 85 ? -3.755 -8.127 14.710 1.00 90.88 85 LEU A CA 1
ATOM 684 C C . LEU A 1 85 ? -4.055 -9.623 14.567 1.00 90.88 85 LEU A C 1
ATOM 686 O O . LEU A 1 85 ? -4.450 -10.267 15.543 1.00 90.88 85 LEU A O 1
ATOM 690 N N . ALA A 1 86 ? -3.847 -10.197 13.380 1.00 87.00 86 ALA A N 1
ATOM 691 C CA . ALA A 1 86 ? -4.022 -11.629 13.159 1.00 87.00 86 ALA A CA 1
ATOM 692 C C . ALA A 1 86 ? -3.056 -12.461 14.018 1.00 87.00 86 ALA A C 1
ATOM 694 O O . ALA A 1 86 ? -3.470 -13.474 14.590 1.00 87.00 86 ALA A O 1
ATOM 695 N N . GLU A 1 87 ? -1.805 -12.024 14.150 1.00 89.94 87 GLU A N 1
ATOM 696 C CA . GLU A 1 87 ? -0.794 -12.694 14.966 1.00 89.94 87 GLU A CA 1
ATOM 697 C C . GLU A 1 87 ? -1.062 -12.523 16.466 1.00 89.94 87 GLU A C 1
ATOM 699 O O . GLU A 1 87 ? -1.174 -13.512 17.191 1.00 89.94 87 GLU A O 1
ATOM 704 N N . TRP A 1 88 ? -1.263 -11.292 16.939 1.00 92.88 88 TRP A N 1
ATOM 705 C CA . TRP A 1 88 ? -1.481 -10.985 18.356 1.00 92.88 88 TRP A CA 1
ATOM 706 C C . TRP A 1 88 ? -2.782 -11.581 18.901 1.00 92.88 88 TRP A C 1
ATOM 708 O O . TRP A 1 88 ? -2.857 -11.928 20.079 1.00 92.88 88 TRP A O 1
ATOM 718 N N . SER A 1 89 ? -3.789 -11.791 18.045 1.00 88.69 89 SER A N 1
ATOM 719 C CA . SER A 1 89 ? -5.013 -12.508 18.429 1.00 88.69 89 SER A CA 1
ATOM 720 C C . SER A 1 89 ? -4.769 -13.979 18.800 1.00 88.69 89 SER A C 1
ATOM 722 O O . SER A 1 89 ? -5.528 -14.547 19.587 1.00 88.69 89 SER A O 1
ATOM 724 N N . LYS A 1 90 ? -3.716 -14.599 18.250 1.00 90.38 90 LYS A N 1
ATOM 725 C CA . LYS A 1 90 ? -3.316 -15.988 18.526 1.00 90.38 90 LYS A CA 1
ATOM 726 C C . LYS A 1 90 ? -2.237 -16.050 19.602 1.00 90.38 90 LYS A C 1
ATOM 728 O O . LYS A 1 90 ? -2.294 -16.913 20.474 1.00 90.38 90 LYS A O 1
ATOM 733 N N . ASN A 1 91 ? -1.283 -15.124 19.534 1.00 93.69 91 ASN A N 1
ATOM 734 C CA . ASN A 1 91 ? -0.106 -15.040 20.386 1.00 93.69 91 ASN A CA 1
ATOM 735 C C . ASN A 1 91 ? -0.012 -13.637 21.011 1.00 93.69 91 ASN A C 1
ATOM 737 O O . ASN A 1 91 ? 0.726 -12.788 20.503 1.00 93.69 91 ASN A O 1
ATOM 741 N N . PRO A 1 92 ? -0.749 -13.371 22.106 1.00 93.00 92 PRO A N 1
ATOM 742 C CA . PRO A 1 92 ? -0.727 -12.070 22.760 1.00 93.00 92 PRO A CA 1
ATOM 743 C C . PRO A 1 92 ? 0.690 -11.650 23.184 1.00 93.00 92 PRO A C 1
ATOM 745 O O . PRO A 1 92 ? 1.440 -12.479 23.718 1.00 93.00 92 PRO A O 1
ATOM 748 N N . PRO A 1 93 ? 1.072 -10.375 22.989 1.00 94.75 93 PRO A N 1
ATOM 749 C CA . PRO A 1 93 ? 2.365 -9.876 23.434 1.00 94.75 93 PRO A CA 1
ATOM 750 C C . PRO A 1 93 ? 2.470 -9.881 24.967 1.00 94.75 93 PRO A C 1
ATOM 752 O O . PRO A 1 93 ? 1.476 -9.779 25.681 1.00 94.75 93 PRO A O 1
ATOM 755 N N . LYS A 1 94 ? 3.701 -10.004 25.485 1.00 92.75 94 LYS A N 1
ATOM 756 C CA . LYS A 1 94 ? 3.960 -10.047 26.939 1.00 92.75 94 LYS A CA 1
ATOM 757 C C . LYS A 1 94 ? 3.658 -8.716 27.622 1.00 92.75 94 LYS A C 1
ATOM 759 O O . LYS A 1 94 ? 3.037 -8.696 28.679 1.00 92.75 94 LYS A O 1
ATOM 764 N N . GLU A 1 95 ? 4.133 -7.632 27.021 1.00 96.12 95 GLU A N 1
ATOM 765 C CA . GLU A 1 95 ? 3.807 -6.264 27.407 1.00 96.12 95 GLU A CA 1
ATOM 766 C C . GLU A 1 95 ? 2.765 -5.763 26.418 1.00 96.12 95 GLU A C 1
ATOM 768 O O . GLU A 1 95 ? 3.045 -5.635 25.224 1.00 96.12 95 GLU A O 1
ATOM 773 N N . CYS A 1 96 ? 1.547 -5.569 26.909 1.00 96.25 96 CYS A N 1
ATOM 774 C CA . CYS A 1 96 ? 0.394 -5.308 26.069 1.00 96.25 96 CYS A CA 1
ATOM 775 C C . CYS A 1 96 ? -0.446 -4.142 26.584 1.00 96.25 96 CYS A C 1
ATOM 777 O O . CYS A 1 96 ? -0.446 -3.814 27.771 1.00 96.25 96 CYS A O 1
ATOM 779 N N . GLU A 1 97 ? -1.172 -3.541 25.652 1.00 97.38 97 GLU A N 1
ATOM 780 C CA . GLU A 1 97 ? -2.325 -2.693 25.906 1.00 97.38 97 GLU A CA 1
ATOM 781 C C . GLU A 1 97 ? -3.565 -3.283 25.222 1.00 97.38 97 GLU A C 1
ATOM 783 O O . GLU A 1 97 ? -3.470 -4.167 24.364 1.00 97.38 97 GLU A O 1
ATOM 788 N N . GLU A 1 98 ? -4.743 -2.796 25.607 1.00 95.69 98 GLU A N 1
ATOM 789 C CA . GLU A 1 98 ? -6.003 -3.263 25.037 1.00 95.69 98 GLU A CA 1
ATOM 790 C C . GLU A 1 98 ? -6.459 -2.356 23.897 1.00 95.69 98 GLU A C 1
ATOM 792 O O . GLU A 1 98 ? -6.819 -1.196 24.102 1.00 95.69 98 GLU A O 1
ATOM 797 N N . LEU A 1 99 ? -6.532 -2.921 22.693 1.00 93.31 99 LEU A N 1
ATOM 798 C CA . LEU A 1 99 ? -7.283 -2.330 21.596 1.00 93.31 99 LEU A CA 1
ATOM 799 C C . LEU A 1 99 ? -8.756 -2.690 21.818 1.00 93.31 99 LEU A C 1
ATOM 801 O O . LEU A 1 99 ? -9.164 -3.827 21.568 1.00 93.31 99 LEU A O 1
ATOM 805 N N . THR A 1 100 ? -9.540 -1.756 22.366 1.00 91.44 100 THR A N 1
ATOM 806 C CA . THR A 1 100 ? -10.951 -1.988 22.725 1.00 91.44 100 THR A CA 1
ATOM 807 C C . THR A 1 100 ? -11.900 -1.747 21.544 1.00 91.44 100 THR A C 1
ATOM 809 O O . THR A 1 100 ? -11.543 -1.022 20.610 1.00 91.44 100 THR A O 1
ATOM 812 N N . PRO A 1 101 ? -13.130 -2.298 21.570 1.00 88.25 101 PRO A N 1
ATOM 813 C CA . PRO A 1 101 ? -14.162 -1.978 20.581 1.00 88.25 101 PRO A CA 1
ATOM 814 C C . PRO A 1 101 ? -14.439 -0.475 20.441 1.00 88.25 101 PRO A C 1
ATOM 816 O O . PRO A 1 101 ? -14.629 0.017 19.331 1.00 88.25 101 PRO A O 1
ATOM 819 N N . GLU A 1 102 ? -14.429 0.271 21.547 1.00 88.44 102 GLU A N 1
ATOM 820 C CA . GLU A 1 102 ? -14.672 1.717 21.562 1.00 88.44 102 GLU A CA 1
ATOM 821 C C . GLU A 1 102 ? -13.536 2.482 20.880 1.00 88.44 102 GLU A C 1
ATOM 823 O O . GLU A 1 102 ? -13.794 3.376 20.072 1.00 88.44 102 GLU A O 1
ATOM 828 N N . PHE A 1 103 ? -12.283 2.113 21.167 1.00 89.81 103 PHE A N 1
ATOM 829 C CA . PHE A 1 103 ? -11.131 2.690 20.483 1.00 89.81 103 PHE A CA 1
ATOM 830 C C . PHE A 1 103 ? -11.161 2.345 18.993 1.00 89.81 103 PHE A C 1
ATOM 832 O O . PHE A 1 103 ? -11.081 3.250 18.164 1.00 89.81 103 PHE A O 1
ATOM 839 N N . ALA A 1 104 ? -11.367 1.071 18.650 1.00 87.88 104 ALA A N 1
ATOM 840 C CA . ALA A 1 104 ? -11.480 0.612 17.272 1.00 87.88 104 ALA A CA 1
ATOM 841 C C . ALA A 1 104 ? -12.528 1.425 16.504 1.00 87.88 104 ALA A C 1
ATOM 843 O O . ALA A 1 104 ? -12.207 1.991 15.466 1.00 87.88 104 ALA A O 1
ATOM 844 N N . ALA A 1 105 ? -13.737 1.585 17.049 1.00 84.69 105 ALA A N 1
ATOM 845 C CA . ALA A 1 105 ? -14.808 2.365 16.429 1.00 84.69 105 ALA A CA 1
ATOM 846 C C . ALA A 1 105 ? -14.426 3.834 16.152 1.00 84.69 105 ALA A C 1
ATOM 848 O O . ALA A 1 105 ? -14.963 4.437 15.223 1.00 84.69 105 ALA A O 1
ATOM 849 N N . SER A 1 106 ? -13.501 4.407 16.930 1.00 86.81 106 SER A N 1
ATOM 850 C CA . SER A 1 106 ? -13.027 5.784 16.747 1.00 86.81 106 SER A CA 1
ATOM 851 C C . SER A 1 106 ? -11.982 5.962 15.644 1.00 86.81 106 SER A C 1
ATOM 853 O O . SER A 1 106 ? -11.824 7.083 15.172 1.00 86.81 106 SER A O 1
ATOM 855 N N . ILE A 1 107 ? -11.291 4.896 15.224 1.00 88.88 107 ILE A N 1
ATOM 856 C CA . ILE A 1 107 ? -10.201 4.967 14.232 1.00 88.88 107 ILE A CA 1
ATOM 857 C C . ILE A 1 107 ? -10.430 4.076 13.010 1.00 88.88 107 ILE A C 1
ATOM 859 O O . ILE A 1 107 ? -9.701 4.192 12.032 1.00 88.88 107 ILE A O 1
ATOM 863 N N . TRP A 1 108 ? -11.455 3.214 13.032 1.00 86.44 108 TRP A N 1
ATOM 864 C CA . TRP A 1 108 ? -11.632 2.150 12.041 1.00 86.44 108 TRP A CA 1
ATOM 865 C C . TRP A 1 108 ? -11.731 2.662 10.610 1.00 86.44 108 TRP A C 1
ATOM 867 O O . TRP A 1 108 ? -11.218 2.044 9.683 1.00 86.44 108 TRP A O 1
ATOM 877 N N . TYR A 1 109 ? -12.362 3.821 10.431 1.00 86.75 109 TYR A N 1
ATOM 878 C CA . TYR A 1 109 ? -12.459 4.437 9.117 1.00 86.75 109 TYR A CA 1
ATOM 879 C C . TYR A 1 109 ? -11.106 4.751 8.500 1.00 86.75 109 TYR A C 1
ATOM 881 O O . TYR A 1 109 ? -10.935 4.605 7.292 1.00 86.75 109 TYR A O 1
ATOM 889 N N . GLY A 1 110 ? -10.160 5.161 9.341 1.00 89.81 110 GLY A N 1
ATOM 890 C CA . GLY A 1 110 ? -8.809 5.498 8.949 1.00 89.81 110 GLY A CA 1
ATOM 891 C C . GLY A 1 110 ? -7.943 4.268 8.733 1.00 89.81 110 GLY A C 1
ATOM 892 O O . GLY A 1 110 ? -6.760 4.428 8.507 1.00 89.81 110 GLY A O 1
ATOM 893 N N . 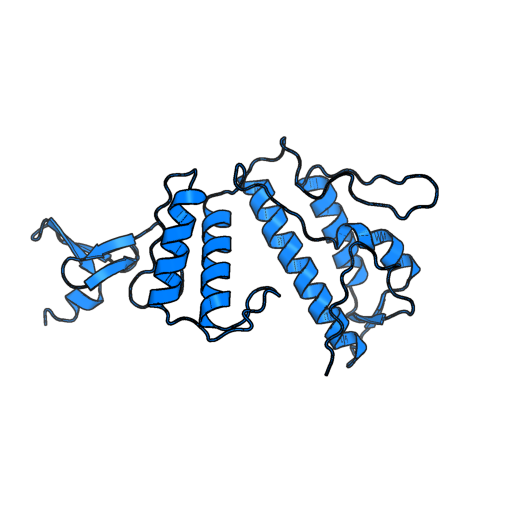LEU A 1 111 ? -8.490 3.052 8.816 1.00 89.75 111 LEU A N 1
ATOM 894 C CA . LEU A 1 111 ? -7.799 1.807 8.472 1.00 89.75 111 LEU A CA 1
ATOM 895 C C . LEU A 1 111 ? -8.277 1.221 7.132 1.00 89.75 111 LEU A C 1
ATOM 897 O O . LEU A 1 111 ? -7.987 0.065 6.812 1.00 89.75 111 LEU A O 1
ATOM 901 N N . SER A 1 112 ? -9.029 2.007 6.358 1.00 88.25 112 SER A N 1
ATOM 902 C CA . SER A 1 112 ? -9.427 1.660 4.992 1.00 88.25 112 SER A CA 1
ATOM 903 C C . SER A 1 112 ? -8.282 1.989 4.040 1.00 88.25 112 SER A C 1
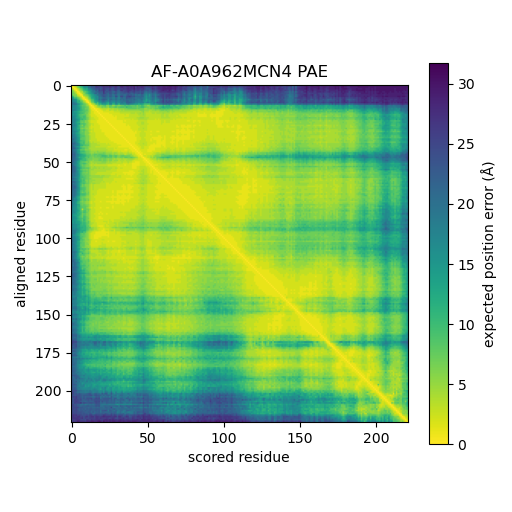ATOM 905 O O . SER A 1 112 ? -7.662 3.042 4.170 1.00 88.25 112 SER A O 1
ATOM 907 N N . THR A 1 113 ? -8.007 1.132 3.059 1.00 91.62 113 THR A N 1
ATOM 908 C CA . THR A 1 113 ? -6.972 1.440 2.064 1.00 91.62 113 THR A CA 1
ATOM 909 C C . THR A 1 113 ? -7.360 2.658 1.233 1.00 91.62 113 THR A C 1
ATOM 911 O O . THR A 1 113 ? -8.517 2.818 0.849 1.00 91.62 113 THR A O 1
ATOM 914 N N . LEU A 1 114 ? -6.375 3.496 0.926 1.00 93.88 114 LEU A N 1
ATOM 915 C CA . LEU A 1 114 ? -6.531 4.607 0.003 1.00 93.88 114 LEU A CA 1
ATOM 916 C C . LEU A 1 114 ? -6.312 4.147 -1.436 1.00 93.88 114 LEU A C 1
ATOM 918 O O . LEU A 1 114 ? -5.507 3.255 -1.715 1.00 93.88 114 LEU A O 1
ATOM 922 N N . GLU A 1 115 ? -6.988 4.826 -2.348 1.00 92.50 115 GLU A N 1
ATOM 923 C CA . GLU A 1 115 ? -6.839 4.672 -3.785 1.00 92.50 115 GLU A CA 1
ATOM 924 C C . GLU A 1 115 ? -6.228 5.943 -4.379 1.00 92.50 115 GLU A C 1
ATOM 926 O O . GLU A 1 115 ? -6.435 7.061 -3.893 1.00 92.50 115 GLU A O 1
ATOM 931 N N . LEU A 1 116 ? -5.483 5.784 -5.469 1.00 92.81 116 LEU A N 1
ATOM 932 C CA . LEU A 1 116 ? -5.009 6.902 -6.269 1.00 92.81 116 LEU A CA 1
ATOM 933 C C . LEU A 1 116 ? -5.313 6.597 -7.739 1.00 92.81 116 LEU A C 1
ATOM 935 O O . LEU A 1 116 ? -4.894 5.548 -8.227 1.00 92.81 116 LEU A O 1
ATOM 939 N N . PRO A 1 117 ? -6.048 7.465 -8.454 1.00 91.69 117 PRO A N 1
ATOM 940 C CA . PRO A 1 117 ? -6.307 7.256 -9.872 1.00 91.69 117 PRO A CA 1
ATOM 941 C C . PRO A 1 117 ? -4.996 7.340 -10.667 1.00 91.69 117 PRO A C 1
ATOM 943 O O . PRO A 1 117 ? -4.114 8.125 -10.311 1.00 91.69 117 PRO A O 1
ATOM 946 N N . VAL A 1 118 ? -4.882 6.557 -11.745 1.00 89.12 118 VAL A N 1
ATOM 947 C CA . VAL A 1 118 ? -3.662 6.432 -12.575 1.00 89.12 118 VAL A CA 1
ATOM 948 C C . VAL A 1 118 ? -3.185 7.796 -13.084 1.00 89.12 118 VAL A C 1
ATOM 950 O O . VAL A 1 118 ? -1.992 8.068 -13.144 1.00 89.12 118 VAL A O 1
ATOM 953 N N . GLU A 1 119 ? -4.118 8.712 -13.352 1.00 89.19 119 GLU A N 1
ATOM 954 C CA . GLU A 1 119 ? -3.877 10.115 -13.718 1.00 89.19 119 GLU A CA 1
ATOM 955 C C . GLU A 1 119 ? -2.969 10.872 -12.734 1.00 89.19 119 GLU A C 1
ATOM 957 O O . GLU A 1 119 ? -2.442 11.932 -13.074 1.00 89.19 119 GLU A O 1
ATOM 962 N N . ARG A 1 120 ? -2.862 10.390 -11.494 1.00 91.94 120 ARG A N 1
ATOM 963 C CA . ARG A 1 120 ? -2.195 11.063 -10.378 1.00 91.94 120 ARG A CA 1
ATOM 964 C C . ARG A 1 120 ? -1.000 10.306 -9.819 1.00 91.94 120 ARG A C 1
ATOM 966 O O . ARG A 1 120 ? -0.415 10.780 -8.848 1.00 91.94 120 ARG A O 1
ATOM 973 N N . TRP A 1 121 ? -0.645 9.163 -10.391 1.00 92.25 121 TRP A N 1
ATOM 974 C CA . TRP A 1 121 ? 0.525 8.411 -9.948 1.00 92.25 121 TRP A CA 1
ATOM 975 C C . TRP A 1 121 ? 1.790 9.234 -10.199 1.00 92.25 121 TRP A C 1
ATOM 977 O O . TRP A 1 121 ? 1.906 9.876 -11.243 1.00 92.25 121 TRP A O 1
ATOM 987 N N . SER A 1 122 ? 2.720 9.263 -9.245 1.00 90.81 122 SER A N 1
ATOM 988 C CA . SER A 1 122 ? 4.099 9.688 -9.514 1.00 90.81 122 SER A CA 1
ATOM 989 C C . SER A 1 122 ? 4.872 8.578 -10.235 1.00 90.81 122 SER A C 1
ATOM 991 O O . SER A 1 122 ? 4.393 7.443 -10.294 1.00 90.81 122 SER A O 1
ATOM 993 N N . SER A 1 123 ? 6.068 8.894 -10.748 1.00 87.62 123 SER A N 1
ATOM 994 C CA . SER A 1 123 ? 6.973 7.887 -11.326 1.00 87.62 123 SER A CA 1
ATOM 995 C C . SER A 1 123 ? 7.242 6.747 -10.338 1.00 87.62 123 SER A C 1
ATOM 997 O O . SER A 1 123 ? 6.902 5.595 -10.603 1.00 87.62 123 SER A O 1
ATOM 999 N N . ASP A 1 124 ? 7.680 7.092 -9.126 1.00 86.88 124 ASP A N 1
ATOM 1000 C CA . ASP A 1 124 ? 7.977 6.132 -8.058 1.00 86.88 124 ASP A CA 1
ATOM 1001 C C . ASP A 1 124 ? 6.775 5.248 -7.696 1.00 86.88 124 ASP A C 1
ATOM 1003 O O . ASP A 1 124 ? 6.921 4.058 -7.401 1.00 86.88 124 ASP A O 1
ATOM 1007 N N . TYR A 1 125 ? 5.562 5.817 -7.707 1.00 89.75 125 TYR A N 1
ATOM 1008 C CA . TYR A 1 125 ? 4.341 5.063 -7.429 1.00 89.75 125 TYR A CA 1
ATOM 1009 C C . TYR A 1 125 ? 4.051 4.066 -8.540 1.00 89.75 125 TYR A C 1
ATOM 1011 O O . TYR A 1 125 ? 3.767 2.903 -8.266 1.00 89.75 125 TYR A O 1
ATOM 1019 N N . TYR A 1 126 ? 4.159 4.513 -9.788 1.00 90.38 126 TYR A N 1
ATOM 1020 C CA . TYR A 1 126 ? 3.983 3.667 -10.956 1.00 90.38 126 TYR A CA 1
ATOM 1021 C C . TYR A 1 126 ? 4.981 2.498 -10.954 1.00 90.38 126 TYR A C 1
ATOM 1023 O O . TYR A 1 126 ? 4.557 1.344 -11.019 1.00 90.38 126 TYR A O 1
ATOM 1031 N N . GLN A 1 127 ? 6.273 2.772 -10.755 1.00 89.12 127 GLN A N 1
ATOM 1032 C CA . GLN A 1 127 ? 7.317 1.752 -10.620 1.00 89.12 127 GLN A CA 1
ATOM 1033 C C . GLN A 1 127 ? 7.019 0.782 -9.469 1.00 89.12 127 GLN A C 1
ATOM 1035 O O . GLN A 1 127 ? 7.111 -0.433 -9.637 1.00 89.12 127 GLN A O 1
ATOM 1040 N N . THR A 1 128 ? 6.588 1.297 -8.313 1.00 88.94 128 THR A N 1
ATOM 1041 C CA . THR A 1 128 ? 6.203 0.480 -7.154 1.00 88.94 128 THR A CA 1
ATOM 1042 C C . THR A 1 128 ? 5.029 -0.454 -7.470 1.00 88.94 128 THR A C 1
ATOM 1044 O O . THR A 1 128 ? 5.059 -1.624 -7.086 1.00 88.94 128 THR A O 1
ATOM 1047 N N . GLU A 1 129 ? 3.992 0.020 -8.162 1.00 89.56 129 GLU A N 1
ATOM 1048 C CA . GLU A 1 129 ? 2.839 -0.809 -8.536 1.00 89.56 129 GLU A CA 1
ATOM 1049 C C . GLU A 1 129 ? 3.196 -1.849 -9.611 1.00 89.56 129 GLU A C 1
ATOM 1051 O O . GLU A 1 129 ? 2.778 -3.005 -9.499 1.00 89.56 129 GLU A O 1
ATOM 1056 N N . MET A 1 130 ? 4.032 -1.500 -10.596 1.00 92.50 130 MET A N 1
ATOM 1057 C CA . MET A 1 130 ? 4.537 -2.465 -11.585 1.00 92.50 130 MET A CA 1
ATOM 1058 C C . MET A 1 130 ? 5.417 -3.534 -10.928 1.00 92.50 130 MET A C 1
ATOM 1060 O O . MET A 1 130 ? 5.268 -4.728 -11.209 1.00 92.50 130 MET A O 1
ATOM 1064 N N . GLN A 1 131 ? 6.257 -3.140 -9.967 1.00 93.06 131 GLN A N 1
ATOM 1065 C CA . GLN A 1 131 ? 7.051 -4.075 -9.176 1.00 93.06 131 GLN A CA 1
ATOM 1066 C C . GLN A 1 131 ? 6.171 -5.035 -8.371 1.00 93.06 131 GLN A C 1
ATOM 1068 O O . GLN A 1 131 ? 6.439 -6.237 -8.327 1.00 93.06 131 GLN A O 1
ATOM 1073 N N . LYS A 1 132 ? 5.100 -4.534 -7.742 1.00 90.94 132 LYS A N 1
ATOM 1074 C CA . LYS A 1 132 ? 4.140 -5.383 -7.021 1.00 90.94 132 LYS A CA 1
ATOM 1075 C C . LYS A 1 132 ? 3.479 -6.383 -7.956 1.00 90.94 132 LYS A C 1
ATOM 1077 O O . LYS A 1 132 ? 3.415 -7.560 -7.609 1.00 90.94 132 LYS A O 1
ATOM 1082 N N . LEU A 1 133 ? 3.030 -5.947 -9.134 1.00 92.44 133 LEU A N 1
ATOM 1083 C CA . LEU A 1 133 ? 2.422 -6.825 -10.133 1.00 92.44 133 LEU A CA 1
ATOM 1084 C C . LEU A 1 133 ? 3.376 -7.965 -10.520 1.00 92.44 133 LEU A C 1
ATOM 1086 O O . LEU A 1 133 ? 2.991 -9.136 -10.488 1.00 92.44 133 LEU A O 1
ATOM 1090 N N . PHE A 1 134 ? 4.636 -7.642 -10.805 1.00 95.00 134 PHE A 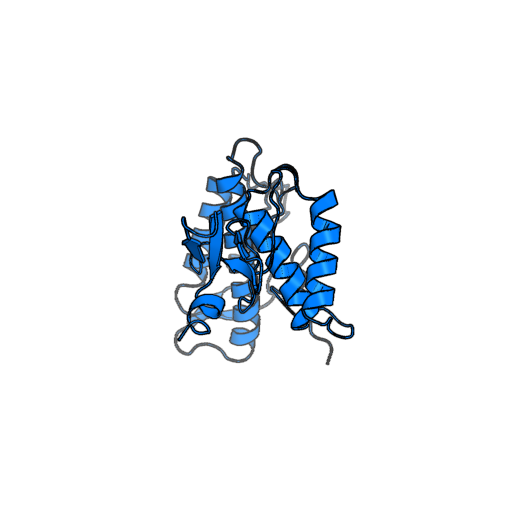N 1
ATOM 1091 C CA . PHE A 1 134 ? 5.666 -8.638 -11.093 1.00 95.00 134 PHE A CA 1
ATOM 1092 C C . PHE A 1 134 ? 5.912 -9.600 -9.930 1.00 95.00 134 PHE A C 1
ATOM 1094 O O . PHE A 1 134 ? 5.948 -10.818 -10.136 1.00 95.00 134 PHE A O 1
ATOM 1101 N N . ASN A 1 135 ? 6.034 -9.081 -8.707 1.00 94.56 135 ASN A N 1
ATOM 1102 C CA . ASN A 1 135 ? 6.235 -9.903 -7.519 1.00 94.56 135 ASN A CA 1
ATOM 1103 C C . ASN A 1 135 ? 5.065 -10.879 -7.341 1.00 94.56 135 ASN A C 1
ATOM 1105 O O . ASN A 1 135 ? 5.299 -12.078 -7.247 1.00 94.56 135 ASN A O 1
ATOM 1109 N N . VAL A 1 136 ? 3.812 -10.412 -7.406 1.00 94.31 136 VAL A N 1
ATOM 1110 C CA . VAL A 1 136 ? 2.613 -11.270 -7.324 1.00 94.31 136 VAL A CA 1
ATOM 1111 C C . VAL A 1 136 ? 2.680 -12.425 -8.328 1.00 94.31 136 VAL A C 1
ATOM 1113 O O . VAL A 1 136 ? 2.464 -13.579 -7.951 1.00 94.31 136 VAL A O 1
ATOM 1116 N N . MET A 1 137 ? 3.003 -12.138 -9.592 1.00 95.44 137 MET A N 1
ATOM 1117 C CA . MET A 1 137 ? 3.026 -13.144 -10.660 1.00 95.44 137 MET A CA 1
ATOM 1118 C C . MET A 1 137 ? 4.152 -14.176 -10.505 1.00 95.44 137 MET A C 1
ATOM 1120 O O . MET A 1 137 ? 3.998 -15.313 -10.953 1.00 95.44 137 MET A O 1
ATOM 1124 N N . THR A 1 138 ? 5.274 -13.805 -9.883 1.00 94.56 138 THR A N 1
ATOM 1125 C CA . THR A 1 138 ? 6.473 -14.657 -9.776 1.00 94.56 138 THR A CA 1
ATOM 1126 C C . THR A 1 138 ? 6.597 -15.380 -8.437 1.00 94.56 138 THR A C 1
ATOM 1128 O O . THR A 1 138 ? 7.084 -16.511 -8.394 1.00 94.56 138 THR A O 1
ATOM 1131 N N . THR A 1 139 ? 6.139 -14.780 -7.338 1.00 92.88 139 THR A N 1
ATOM 1132 C CA . THR A 1 139 ? 6.212 -15.361 -5.988 1.00 92.88 139 THR A CA 1
ATOM 1133 C C . THR A 1 139 ? 4.907 -16.028 -5.571 1.00 92.88 139 THR A C 1
ATOM 1135 O O . THR A 1 139 ? 4.938 -16.926 -4.728 1.00 92.88 139 THR A O 1
ATOM 1138 N N . GLY A 1 140 ? 3.779 -15.670 -6.189 1.00 90.19 140 GLY A N 1
ATOM 1139 C CA . GLY A 1 140 ? 2.447 -16.136 -5.811 1.00 90.19 140 GLY A CA 1
ATOM 1140 C C . GLY A 1 140 ? 1.717 -15.202 -4.842 1.00 90.19 140 GLY A C 1
ATOM 1141 O O . GLY A 1 140 ? 0.506 -15.328 -4.683 1.00 90.19 140 GLY A O 1
ATOM 1142 N N . GLU A 1 141 ? 2.421 -14.268 -4.201 1.00 88.25 141 GLU A N 1
ATOM 1143 C CA . GLU A 1 141 ? 1.825 -13.296 -3.287 1.00 88.25 141 GLU A CA 1
ATOM 1144 C C . GLU A 1 141 ? 2.701 -12.048 -3.128 1.00 88.25 141 GLU A C 1
ATOM 1146 O O . GLU A 1 141 ? 3.927 -12.121 -3.028 1.00 88.25 141 GLU A O 1
ATOM 1151 N N . CYS A 1 142 ? 2.074 -10.881 -3.066 1.00 84.50 142 CYS A N 1
ATOM 1152 C CA . CYS A 1 142 ? 2.741 -9.647 -2.671 1.00 84.50 142 CYS A CA 1
ATOM 1153 C C . CYS A 1 142 ? 1.701 -8.695 -2.092 1.00 84.50 142 CYS A C 1
ATOM 1155 O O . CYS A 1 142 ? 0.623 -8.532 -2.661 1.00 84.50 142 CYS A O 1
ATOM 1157 N N . ASP A 1 143 ? 2.008 -8.065 -0.957 1.00 74.94 143 ASP A N 1
ATOM 1158 C CA . ASP A 1 143 ? 1.186 -6.984 -0.408 1.00 74.94 143 ASP A CA 1
ATOM 1159 C C . ASP A 1 143 ? -0.303 -7.344 -0.184 1.00 74.94 143 ASP A C 1
ATOM 1161 O O . ASP A 1 143 ? -1.193 -6.499 -0.286 1.00 74.94 143 ASP A O 1
ATOM 1165 N N . GLY A 1 144 ? -0.582 -8.608 0.160 1.00 73.19 144 GLY A N 1
ATOM 1166 C CA . GLY A 1 144 ? -1.943 -9.115 0.391 1.00 73.19 144 GLY A CA 1
ATOM 1167 C C . GLY A 1 144 ? -2.719 -9.464 -0.885 1.00 73.19 144 GLY A C 1
ATOM 1168 O O . GLY A 1 144 ? -3.883 -9.848 -0.806 1.00 73.19 144 GLY A O 1
ATOM 1169 N N . ILE A 1 145 ? -2.085 -9.360 -2.053 1.00 81.94 145 ILE A N 1
ATOM 1170 C CA . ILE A 1 145 ? -2.610 -9.851 -3.326 1.00 81.94 145 ILE A CA 1
ATOM 1171 C C . ILE A 1 145 ? -2.068 -11.262 -3.538 1.00 81.94 145 ILE A C 1
ATOM 1173 O O . ILE A 1 145 ? -0.854 -11.463 -3.542 1.00 81.94 145 ILE A O 1
ATOM 1177 N N . ALA A 1 146 ? -2.965 -12.229 -3.729 1.00 86.19 146 ALA A N 1
ATOM 1178 C CA . ALA A 1 146 ? -2.611 -13.619 -3.998 1.00 86.19 146 ALA A CA 1
ATOM 1179 C C . ALA A 1 146 ? -2.807 -13.964 -5.481 1.00 86.19 146 ALA A C 1
ATOM 1181 O O . ALA A 1 146 ? -3.874 -13.734 -6.056 1.00 86.19 146 ALA A O 1
ATOM 1182 N N . TRP A 1 147 ? -1.795 -14.585 -6.081 1.00 89.00 147 TRP A N 1
ATOM 1183 C CA . TRP A 1 147 ? -1.857 -15.207 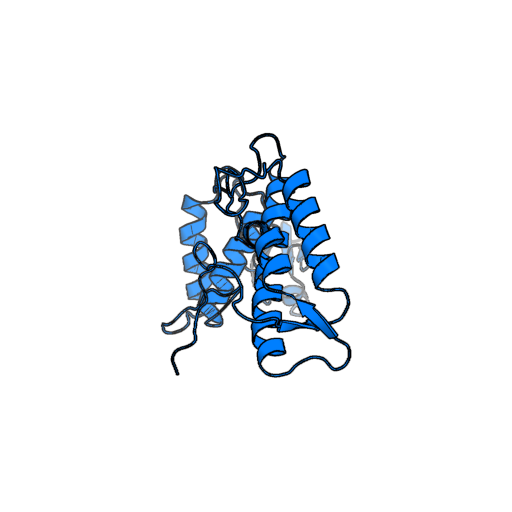-7.397 1.00 89.00 147 TRP A CA 1
ATOM 1184 C C . TRP A 1 147 ? -2.139 -16.697 -7.223 1.00 89.00 147 TRP A C 1
ATOM 1186 O O . TRP A 1 147 ? -1.268 -17.491 -6.875 1.00 89.00 147 TRP A O 1
ATOM 1196 N N . THR A 1 148 ? -3.393 -17.084 -7.436 1.00 89.81 148 THR A N 1
ATOM 1197 C CA . THR A 1 148 ? -3.887 -18.440 -7.131 1.00 89.81 148 THR A CA 1
ATOM 1198 C C . THR A 1 148 ? -3.665 -19.451 -8.257 1.00 89.81 148 THR A C 1
ATOM 1200 O O . THR A 1 148 ? -4.128 -20.588 -8.169 1.00 89.81 148 THR A O 1
ATOM 1203 N N . THR A 1 149 ? -2.968 -19.046 -9.318 1.00 91.44 149 THR A N 1
ATOM 1204 C CA . THR A 1 149 ? -2.645 -19.896 -10.471 1.00 91.44 149 THR A CA 1
ATOM 1205 C C . THR A 1 149 ? -1.153 -20.209 -10.515 1.00 91.44 149 THR A C 1
ATOM 1207 O O . THR A 1 149 ? -0.395 -19.762 -9.651 1.00 91.44 149 THR A O 1
ATOM 1210 N N . ASP A 1 150 ? -0.725 -20.985 -11.512 1.00 94.75 150 ASP A N 1
ATOM 1211 C CA . ASP A 1 150 ? 0.694 -21.250 -11.711 1.00 94.75 150 ASP A CA 1
ATOM 1212 C C . ASP A 1 150 ? 1.465 -19.934 -11.874 1.00 94.75 150 ASP A C 1
ATOM 1214 O O . ASP A 1 150 ? 1.046 -19.007 -12.579 1.00 94.75 150 ASP A O 1
ATOM 1218 N N . LYS A 1 151 ? 2.591 -19.853 -11.165 1.00 96.25 151 LYS A N 1
ATOM 1219 C CA . LYS A 1 151 ? 3.470 -18.686 -11.186 1.00 96.25 151 LYS A CA 1
ATOM 1220 C C . LYS A 1 151 ? 4.074 -18.545 -12.574 1.00 96.25 151 LYS A C 1
ATOM 1222 O O . LYS A 1 151 ? 4.444 -19.537 -13.207 1.00 96.25 151 LYS A O 1
ATOM 1227 N N . LEU A 1 152 ? 4.200 -17.307 -13.023 1.00 95.94 152 LEU A N 1
ATOM 1228 C CA . LEU A 1 152 ? 4.861 -17.005 -14.279 1.00 95.94 152 LEU A CA 1
ATOM 1229 C C . LEU A 1 152 ? 6.374 -17.146 -14.122 1.00 95.94 152 LEU A C 1
ATOM 1231 O O . LEU A 1 152 ? 6.938 -16.936 -13.044 1.00 95.94 152 LEU A O 1
ATOM 1235 N N . THR A 1 153 ? 7.053 -17.477 -15.219 1.00 95.06 153 THR A N 1
ATOM 1236 C CA . THR A 1 153 ? 8.502 -17.281 -15.268 1.00 95.06 153 THR A CA 1
ATOM 1237 C C . THR A 1 153 ? 8.815 -15.790 -15.175 1.00 95.06 153 THR A C 1
ATOM 1239 O O . THR A 1 153 ? 7.986 -14.943 -15.514 1.00 95.06 153 THR A O 1
ATOM 1242 N N . ARG A 1 154 ? 10.042 -15.456 -14.764 1.00 93.38 154 ARG A N 1
ATOM 1243 C CA . ARG A 1 154 ? 10.509 -14.065 -14.720 1.00 93.38 154 ARG A CA 1
ATOM 1244 C C . ARG A 1 154 ? 10.241 -13.321 -16.033 1.00 93.38 154 ARG A C 1
ATOM 1246 O O . ARG A 1 154 ? 9.691 -12.230 -15.994 1.00 93.38 154 ARG A O 1
ATOM 1253 N N . GLN A 1 155 ? 10.574 -13.925 -17.176 1.00 92.88 155 GLN A N 1
ATOM 1254 C CA . GLN A 1 155 ? 10.367 -13.279 -18.475 1.00 92.88 155 GLN A CA 1
ATOM 1255 C C . GLN A 1 155 ? 8.881 -13.071 -18.784 1.00 92.88 155 GLN A C 1
ATOM 1257 O O . GLN A 1 155 ? 8.495 -11.985 -19.188 1.00 92.88 155 GLN A O 1
ATOM 1262 N N . GLN A 1 156 ? 8.033 -14.071 -18.523 1.00 95.31 156 GLN A N 1
ATOM 1263 C CA . GLN A 1 156 ? 6.586 -13.935 -18.722 1.00 95.31 156 GLN A CA 1
ATOM 1264 C C . GLN A 1 156 ? 5.991 -12.810 -17.867 1.00 95.31 156 GLN A C 1
ATOM 1266 O O . GLN A 1 156 ? 5.115 -12.089 -18.329 1.00 95.31 156 GLN A O 1
ATOM 1271 N N . ALA A 1 157 ? 6.458 -12.656 -16.626 1.00 94.75 157 ALA A N 1
ATOM 1272 C CA . ALA A 1 157 ? 6.012 -11.584 -15.747 1.00 94.75 157 ALA A CA 1
ATOM 1273 C C . ALA A 1 157 ? 6.467 -10.198 -16.241 1.00 94.75 157 ALA A C 1
ATOM 1275 O O . ALA A 1 157 ? 5.668 -9.265 -16.202 1.00 94.75 157 ALA A O 1
ATOM 1276 N N . ILE A 1 158 ? 7.703 -10.075 -16.742 1.00 92.94 158 ILE A N 1
ATOM 1277 C CA . ILE A 1 158 ? 8.211 -8.845 -17.378 1.00 92.94 158 ILE A CA 1
ATOM 1278 C C . ILE A 1 158 ? 7.361 -8.484 -18.599 1.00 92.94 158 ILE A C 1
ATOM 1280 O O . ILE A 1 158 ? 6.862 -7.366 -18.688 1.00 92.94 158 ILE A O 1
ATOM 1284 N N . ASP A 1 159 ? 7.112 -9.445 -19.491 1.00 92.94 159 ASP A N 1
ATOM 1285 C CA . ASP A 1 159 ? 6.321 -9.217 -20.704 1.00 92.94 159 ASP A CA 1
ATOM 1286 C C . ASP A 1 159 ? 4.901 -8.729 -20.366 1.00 92.94 159 ASP A C 1
ATOM 1288 O O . ASP A 1 159 ? 4.357 -7.862 -21.048 1.00 92.94 159 ASP A O 1
ATOM 1292 N N . VAL A 1 160 ? 4.294 -9.251 -19.292 1.00 93.06 160 VAL A N 1
ATOM 1293 C CA . VAL A 1 160 ? 2.989 -8.773 -18.811 1.00 93.06 160 VAL A CA 1
ATOM 1294 C C . VAL A 1 160 ? 3.073 -7.335 -18.306 1.00 93.06 160 VAL A C 1
ATOM 1296 O O . VAL A 1 160 ? 2.201 -6.543 -18.655 1.00 93.06 160 VAL A O 1
ATOM 1299 N N . VAL A 1 161 ? 4.099 -6.973 -17.530 1.00 92.31 161 VAL A N 1
ATOM 1300 C CA . VAL A 1 161 ? 4.297 -5.581 -17.090 1.00 92.31 161 VAL A CA 1
ATOM 1301 C C . VAL A 1 161 ? 4.401 -4.654 -18.301 1.00 92.31 161 VAL A C 1
ATOM 1303 O O . VAL A 1 161 ? 3.625 -3.705 -18.374 1.00 92.31 161 VAL A O 1
ATOM 1306 N N . HIS A 1 162 ? 5.218 -4.994 -19.304 1.00 90.38 162 HIS A N 1
ATOM 1307 C CA . HIS A 1 162 ? 5.361 -4.225 -20.552 1.00 90.38 162 HIS A CA 1
ATOM 1308 C C . HIS A 1 162 ? 4.033 -4.037 -21.308 1.00 90.38 162 HIS A C 1
ATOM 1310 O O . HIS A 1 162 ? 3.790 -2.985 -21.902 1.00 90.38 162 HIS A O 1
ATOM 1316 N N . LEU A 1 163 ? 3.123 -5.021 -21.265 1.00 90.00 163 LEU A N 1
ATOM 1317 C CA . LEU A 1 163 ? 1.776 -4.848 -21.823 1.00 90.00 163 LEU A CA 1
ATOM 1318 C C . LEU A 1 163 ? 0.990 -3.766 -21.074 1.00 90.00 163 LEU A C 1
ATOM 1320 O O . LEU A 1 163 ? 0.335 -2.942 -21.715 1.00 90.00 163 LEU A O 1
ATOM 1324 N N . PHE A 1 164 ? 1.050 -3.757 -19.741 1.00 86.62 164 PHE A N 1
ATOM 1325 C CA . PHE A 1 164 ? 0.362 -2.764 -18.913 1.00 86.62 164 PHE A CA 1
ATOM 1326 C C . PHE A 1 164 ? 0.961 -1.366 -19.038 1.00 86.62 164 PHE A C 1
ATOM 1328 O O . PHE A 1 164 ? 0.194 -0.401 -19.016 1.00 86.62 164 PHE A O 1
ATOM 1335 N N . GLU A 1 165 ? 2.275 -1.243 -19.236 1.00 82.25 165 GLU A N 1
ATOM 1336 C CA . GLU A 1 165 ? 2.928 0.058 -19.402 1.00 82.25 165 GLU A CA 1
ATOM 1337 C C . GLU A 1 165 ? 2.273 0.879 -20.506 1.00 82.25 165 GLU A C 1
ATOM 1339 O O . GLU A 1 165 ? 1.916 2.032 -20.297 1.00 82.25 165 GLU A O 1
ATOM 1344 N N . SER A 1 166 ? 1.973 0.255 -21.647 1.00 74.88 166 SER A N 1
ATOM 1345 C CA . SER A 1 166 ? 1.336 0.939 -22.779 1.00 74.88 166 SER A CA 1
ATOM 1346 C C . SER A 1 166 ? -0.024 1.584 -22.460 1.00 74.88 166 SER A C 1
ATOM 1348 O O . SER A 1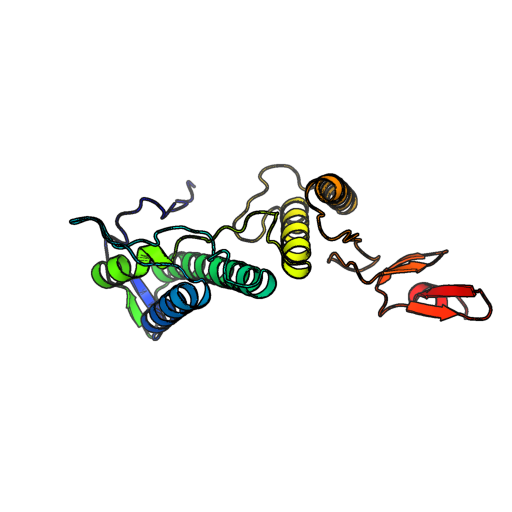 166 ? -0.465 2.481 -23.181 1.00 74.88 166 SER A O 1
ATOM 1350 N N . TYR A 1 167 ? -0.691 1.142 -21.389 1.00 78.88 167 TYR A N 1
ATOM 1351 C CA . TYR A 1 167 ? -1.996 1.643 -20.957 1.00 78.88 167 TYR A CA 1
ATOM 1352 C C . TYR A 1 167 ? -1.929 2.560 -19.733 1.00 78.88 167 TYR A C 1
ATOM 1354 O O . TYR A 1 167 ? -2.864 3.334 -19.511 1.00 78.88 167 TYR A O 1
ATOM 1362 N N . LEU A 1 168 ? -0.874 2.450 -18.925 1.00 81.31 168 LEU A N 1
ATOM 1363 C CA . LEU A 1 168 ? -0.757 3.112 -17.624 1.00 81.31 168 LEU A CA 1
ATOM 1364 C C . LEU A 1 168 ? 0.314 4.206 -17.600 1.00 81.31 168 LEU A C 1
ATOM 1366 O O . LEU A 1 168 ? 0.227 5.119 -16.778 1.00 81.31 168 LEU A O 1
ATOM 1370 N N . ASP A 1 169 ? 1.281 4.147 -18.511 1.00 70.06 169 ASP A N 1
ATOM 1371 C CA . ASP A 1 169 ? 2.387 5.086 -18.590 1.00 70.06 169 ASP A CA 1
ATOM 1372 C C . ASP A 1 169 ? 1.933 6.447 -19.143 1.00 70.06 169 ASP A C 1
ATOM 1374 O O . ASP A 1 169 ? 1.743 6.653 -20.345 1.00 70.06 169 ASP A O 1
ATOM 1378 N N . ARG A 1 170 ? 1.742 7.402 -18.231 1.00 69.69 170 ARG A N 1
ATOM 1379 C CA . ARG A 1 170 ? 1.466 8.810 -18.559 1.00 69.69 170 ARG A CA 1
ATOM 1380 C C . ARG A 1 170 ? 2.701 9.697 -18.563 1.00 69.69 170 ARG A C 1
ATOM 1382 O O . ARG A 1 170 ? 2.596 10.852 -18.976 1.00 69.69 170 ARG A O 1
ATOM 1389 N N . HIS A 1 171 ? 3.818 9.190 -18.065 1.00 69.88 171 HIS A N 1
ATOM 1390 C CA . HIS A 1 171 ? 5.035 9.964 -17.837 1.00 69.88 171 HIS A CA 1
ATOM 1391 C C . HIS A 1 171 ? 6.123 9.632 -18.862 1.00 69.88 171 HIS A C 1
ATOM 1393 O O . HIS A 1 171 ? 7.208 10.195 -18.773 1.00 69.88 171 HIS A O 1
ATOM 1399 N N . ASP A 1 172 ? 5.810 8.773 -19.841 1.00 77.44 172 ASP A N 1
ATOM 1400 C CA . ASP A 1 172 ? 6.764 8.199 -20.798 1.00 77.44 172 ASP A CA 1
ATOM 1401 C C . ASP A 1 172 ? 7.897 7.437 -20.085 1.00 77.44 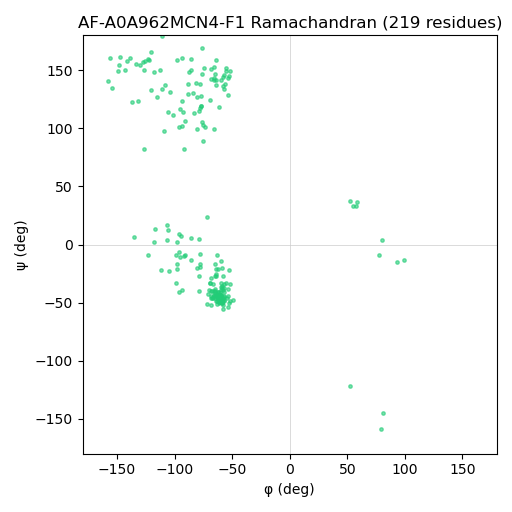172 ASP A C 1
ATOM 1403 O O . ASP A 1 172 ? 9.047 7.427 -20.524 1.00 77.44 172 ASP A O 1
ATOM 1407 N N . ILE A 1 173 ? 7.562 6.825 -18.945 1.00 80.69 173 ILE A N 1
ATOM 1408 C CA . ILE A 1 173 ? 8.456 5.986 -18.155 1.00 80.69 173 ILE A CA 1
ATOM 1409 C C . ILE A 1 173 ? 8.525 4.625 -18.831 1.00 80.69 173 ILE A C 1
ATOM 1411 O O . ILE A 1 173 ? 7.552 3.870 -18.874 1.00 80.69 173 ILE A O 1
ATOM 1415 N N . ARG A 1 174 ? 9.718 4.296 -19.313 1.00 85.62 174 ARG A N 1
ATOM 1416 C CA . ARG A 1 174 ? 10.056 2.959 -19.791 1.00 85.62 174 ARG A CA 1
ATOM 1417 C C . ARG A 1 174 ? 10.678 2.207 -18.636 1.00 85.62 174 ARG A C 1
ATOM 1419 O O . ARG A 1 174 ? 11.831 2.468 -18.309 1.00 85.62 174 ARG A O 1
ATOM 1426 N N . LEU A 1 175 ? 9.921 1.328 -17.989 1.00 89.75 175 LEU A N 1
ATOM 1427 C CA . LEU A 1 175 ? 10.517 0.458 -16.994 1.00 89.75 175 LEU A CA 1
ATOM 1428 C C . LEU A 1 175 ? 11.120 -0.738 -17.699 1.00 89.75 175 LEU A C 1
ATOM 1430 O O . LEU A 1 175 ? 10.466 -1.437 -18.462 1.00 89.75 175 LEU A O 1
ATOM 1434 N N . GLU A 1 176 ? 12.361 -1.020 -17.357 1.00 91.38 176 GLU A N 1
ATOM 1435 C CA . GLU A 1 176 ? 13.007 -2.260 -17.730 1.00 91.38 176 GLU A CA 1
ATOM 1436 C C . GLU A 1 176 ? 13.467 -2.989 -16.474 1.00 91.38 176 GLU A C 1
ATOM 1438 O O . GLU A 1 176 ? 13.633 -2.394 -15.408 1.00 91.38 176 GLU A O 1
ATOM 1443 N N . MET A 1 177 ? 13.684 -4.299 -16.586 1.00 91.44 177 MET A N 1
ATOM 1444 C CA . MET A 1 177 ? 14.281 -5.092 -15.514 1.00 91.44 177 MET A CA 1
ATOM 1445 C C . MET A 1 177 ? 15.700 -5.507 -15.909 1.00 91.44 177 MET A C 1
ATOM 1447 O O . MET A 1 177 ? 15.862 -6.515 -16.610 1.00 91.44 177 MET A O 1
ATOM 1451 N N . PRO A 1 178 ? 16.734 -4.778 -15.448 1.00 88.69 178 PRO A N 1
ATOM 1452 C CA . PRO A 1 178 ? 18.112 -5.078 -15.790 1.00 88.69 178 PRO A CA 1
ATOM 1453 C C . PRO A 1 178 ? 18.522 -6.509 -15.456 1.00 88.69 178 PRO A C 1
ATOM 1455 O O . PRO A 1 178 ? 18.027 -7.140 -14.508 1.00 88.69 178 PRO A O 1
ATOM 1458 N N . ILE A 1 179 ? 19.481 -7.028 -16.220 1.00 83.75 179 ILE A N 1
ATOM 1459 C CA . ILE A 1 179 ? 20.044 -8.351 -15.959 1.00 83.75 179 ILE A CA 1
ATOM 1460 C C . ILE A 1 179 ? 20.631 -8.412 -14.551 1.00 83.75 179 ILE A C 1
ATOM 1462 O O . ILE A 1 179 ? 21.309 -7.501 -14.091 1.00 83.75 179 ILE A O 1
ATOM 1466 N N . GLY A 1 180 ? 20.348 -9.516 -13.856 1.00 83.06 180 GLY A N 1
ATOM 1467 C CA . GLY A 1 180 ? 20.839 -9.751 -12.498 1.00 83.06 180 GLY A CA 1
ATOM 1468 C C . GLY A 1 180 ? 20.090 -8.985 -11.405 1.00 83.06 180 GLY A C 1
ATOM 1469 O O . GLY A 1 180 ? 20.274 -9.304 -10.235 1.00 83.06 180 GLY A O 1
ATOM 1470 N N . ARG A 1 181 ? 19.202 -8.048 -11.756 1.00 86.56 181 ARG A N 1
ATOM 1471 C CA . ARG A 1 181 ? 18.345 -7.331 -10.800 1.00 86.56 181 ARG A CA 1
ATOM 1472 C C . ARG A 1 181 ? 16.988 -8.012 -10.660 1.00 86.56 181 ARG A C 1
ATOM 1474 O O . ARG A 1 181 ? 16.609 -8.808 -11.512 1.00 86.56 181 ARG A O 1
ATOM 1481 N N . ASP A 1 182 ? 16.265 -7.753 -9.586 1.00 88.44 182 ASP A N 1
ATOM 1482 C CA . ASP A 1 182 ? 14.902 -8.245 -9.334 1.00 88.44 182 ASP A CA 1
ATOM 1483 C C . ASP A 1 182 ? 13.881 -7.103 -9.243 1.00 88.44 182 ASP A C 1
ATOM 1485 O O . ASP A 1 182 ? 12.734 -7.318 -8.846 1.00 88.44 182 ASP A O 1
ATOM 1489 N N . TYR A 1 183 ? 14.290 -5.906 -9.666 1.00 90.25 183 TYR A N 1
ATOM 1490 C CA . TYR A 1 183 ? 13.467 -4.711 -9.674 1.00 90.25 183 TYR A CA 1
ATOM 1491 C C . TYR A 1 183 ? 13.431 -4.030 -11.047 1.00 90.25 183 TYR A C 1
ATOM 1493 O O . TYR A 1 183 ? 14.387 -4.114 -11.821 1.00 90.25 183 TYR A O 1
ATOM 1501 N N . PHE A 1 184 ? 12.313 -3.369 -11.337 1.00 91.50 184 PHE A N 1
ATOM 1502 C CA . PHE A 1 184 ? 12.158 -2.474 -12.482 1.00 91.50 184 PHE A CA 1
ATOM 1503 C C . PHE A 1 184 ? 12.840 -1.133 -12.238 1.00 91.50 184 PHE A C 1
ATOM 1505 O O . PHE A 1 184 ? 12.823 -0.655 -11.109 1.00 91.50 184 PHE A O 1
ATOM 1512 N N . THR A 1 185 ? 13.377 -0.505 -13.280 1.00 89.56 185 THR A N 1
ATOM 1513 C CA . THR A 1 185 ? 13.951 0.848 -13.251 1.00 89.56 185 THR A CA 1
ATOM 1514 C C . THR A 1 185 ? 13.782 1.533 -14.604 1.00 89.56 185 THR A C 1
ATOM 1516 O O . THR A 1 185 ? 13.778 0.861 -15.635 1.00 89.56 185 THR A O 1
ATOM 1519 N N . ASP A 1 186 ? 13.657 2.854 -14.603 1.00 87.94 186 ASP A N 1
ATOM 1520 C CA . ASP A 1 186 ? 13.787 3.715 -15.784 1.00 87.94 186 ASP A CA 1
ATOM 1521 C C . ASP A 1 186 ? 15.224 4.236 -15.977 1.00 87.94 186 ASP A C 1
ATOM 1523 O O . ASP A 1 186 ? 15.575 4.745 -17.040 1.00 87.94 186 ASP A O 1
ATOM 1527 N N . GLU A 1 187 ? 16.090 4.026 -14.985 1.00 88.69 187 GLU A N 1
ATOM 1528 C CA . GLU A 1 187 ? 17.525 4.310 -15.035 1.00 88.69 187 GLU A CA 1
ATOM 1529 C C . GLU A 1 187 ? 18.309 3.071 -15.499 1.00 88.69 187 GLU A C 1
ATOM 1531 O O . GLU A 1 187 ? 18.840 2.286 -14.703 1.00 88.69 187 GLU A O 1
ATOM 1536 N N . TYR A 1 188 ? 18.358 2.863 -16.814 1.00 87.62 188 TYR A N 1
ATOM 1537 C CA . TYR A 1 188 ? 19.085 1.757 -17.435 1.00 87.62 188 TYR A CA 1
ATOM 1538 C C . TYR A 1 188 ? 19.825 2.196 -18.698 1.00 87.62 188 TYR A C 1
ATOM 1540 O O . TYR A 1 188 ? 19.487 3.189 -19.342 1.00 87.62 188 TYR A O 1
ATOM 1548 N N . VAL A 1 189 ? 20.813 1.396 -19.095 1.00 87.00 189 VAL A N 1
ATOM 1549 C CA . VAL A 1 189 ? 21.502 1.544 -20.378 1.00 87.00 189 VAL A CA 1
ATOM 1550 C C . VAL A 1 189 ? 21.513 0.230 -21.148 1.00 87.00 189 VAL A C 1
ATOM 1552 O O . VAL A 1 189 ? 21.396 -0.863 -20.586 1.00 87.00 189 VAL A O 1
ATOM 1555 N N . TRP A 1 190 ? 21.667 0.333 -22.467 1.00 86.50 190 TRP A N 1
ATOM 1556 C CA . TRP A 1 190 ? 21.820 -0.828 -23.333 1.00 86.50 190 TRP A CA 1
ATOM 1557 C C . TRP A 1 190 ? 23.300 -1.162 -23.530 1.00 86.50 190 TRP A C 1
ATOM 1559 O O . TRP A 1 190 ? 24.038 -0.417 -24.172 1.00 86.50 190 TRP A O 1
ATOM 1569 N N . CYS A 1 191 ? 23.726 -2.315 -23.024 1.00 84.19 191 CYS A N 1
ATOM 1570 C CA . CYS A 1 191 ? 25.006 -2.921 -23.358 1.00 84.19 191 CYS A CA 1
ATOM 1571 C C . CYS A 1 191 ? 24.844 -3.813 -24.598 1.00 84.19 191 CYS A C 1
ATOM 1573 O O . CYS A 1 191 ? 23.991 -4.694 -24.619 1.00 84.19 191 CYS A O 1
ATOM 1575 N N . GLU A 1 192 ? 25.685 -3.662 -25.622 1.00 81.88 192 GLU A N 1
ATOM 1576 C CA . GLU A 1 192 ? 25.543 -4.436 -26.873 1.00 81.88 192 GLU A CA 1
ATOM 1577 C C . GLU A 1 192 ? 25.621 -5.960 -26.682 1.00 81.88 192 GLU A C 1
ATOM 1579 O O . GLU A 1 192 ? 24.960 -6.720 -27.386 1.00 81.88 192 GLU A O 1
ATOM 1584 N N . ASN A 1 193 ? 26.428 -6.402 -25.720 1.00 82.62 193 ASN A N 1
ATOM 1585 C CA . ASN A 1 193 ? 26.677 -7.818 -25.449 1.00 82.62 193 ASN A CA 1
ATOM 1586 C C . ASN A 1 193 ? 25.742 -8.378 -24.379 1.00 82.62 193 ASN A C 1
ATOM 1588 O O . ASN A 1 193 ? 25.323 -9.533 -24.443 1.00 82.62 193 ASN A O 1
ATOM 1592 N N . CYS A 1 194 ? 25.481 -7.560 -23.364 1.00 82.81 194 CYS A N 1
ATOM 1593 C CA . CYS A 1 194 ? 24.784 -7.974 -22.166 1.00 82.81 194 CYS A CA 1
ATOM 1594 C C . CYS A 1 194 ? 23.282 -7.583 -22.239 1.00 82.81 194 CYS A C 1
ATOM 1596 O O . CYS A 1 194 ? 22.482 -8.179 -21.547 1.00 82.81 194 CYS A O 1
ATOM 1598 N N . GLY A 1 195 ? 22.842 -6.678 -23.118 1.00 85.44 195 GLY A N 1
ATOM 1599 C CA . GLY A 1 195 ? 21.462 -6.175 -23.167 1.00 85.44 195 GLY A CA 1
ATOM 1600 C C . GLY A 1 195 ? 21.218 -5.078 -22.126 1.00 85.44 195 GLY A C 1
ATOM 1601 O O . GLY A 1 195 ? 22.108 -4.277 -21.851 1.00 85.44 195 GLY A O 1
ATOM 1602 N N . ILE A 1 196 ? 20.020 -5.028 -21.545 1.00 87.50 196 ILE A N 1
ATOM 1603 C CA . ILE A 1 196 ? 19.644 -4.014 -20.545 1.00 87.50 196 ILE A CA 1
ATOM 1604 C C . ILE A 1 196 ? 20.404 -4.244 -19.233 1.00 87.50 196 ILE A C 1
ATOM 1606 O O . ILE A 1 196 ? 20.302 -5.309 -18.612 1.00 87.50 196 ILE A O 1
ATOM 1610 N N . VAL A 1 197 ? 21.110 -3.212 -18.778 1.00 87.38 197 VAL A N 1
ATOM 1611 C CA . VAL A 1 197 ? 21.839 -3.176 -17.503 1.00 87.38 197 VAL A CA 1
ATOM 1612 C C . VAL A 1 197 ? 21.473 -1.912 -16.723 1.00 87.38 197 VAL A C 1
ATOM 1614 O O . VAL A 1 197 ? 21.055 -0.921 -17.318 1.00 87.38 197 VAL A O 1
ATOM 1617 N N . ALA A 1 198 ? 21.605 -1.944 -15.396 1.00 85.06 198 ALA A N 1
ATOM 1618 C CA . ALA A 1 198 ? 21.366 -0.758 -14.578 1.00 85.06 198 ALA A CA 1
ATOM 1619 C C . ALA A 1 198 ? 22.431 0.303 -14.895 1.00 85.06 198 ALA A C 1
ATOM 1621 O O . ALA A 1 198 ? 23.589 -0.058 -15.120 1.00 85.06 198 ALA A O 1
ATOM 1622 N N . ASP A 1 199 ? 22.057 1.585 -14.906 1.00 83.50 199 ASP A N 1
ATOM 1623 C CA . ASP A 1 199 ? 22.995 2.676 -15.223 1.00 83.50 199 ASP A CA 1
ATOM 1624 C C . ASP A 1 199 ? 24.211 2.668 -14.276 1.00 83.50 199 ASP A C 1
ATOM 1626 O O . ASP A 1 199 ? 25.355 2.741 -14.722 1.00 83.50 199 ASP A O 1
ATOM 1630 N N . GLU A 1 200 ? 23.977 2.407 -12.983 1.00 81.94 200 GLU A N 1
ATOM 1631 C CA . GLU A 1 200 ? 25.024 2.275 -11.957 1.00 81.94 200 GLU A CA 1
ATOM 1632 C C . GLU A 1 200 ? 26.016 1.118 -12.186 1.00 81.94 200 GLU A C 1
ATOM 1634 O O . GLU A 1 200 ? 27.131 1.153 -11.664 1.00 81.94 200 GLU A O 1
ATOM 1639 N N . ASP A 1 201 ? 25.635 0.108 -12.975 1.00 80.31 201 ASP A N 1
ATOM 1640 C CA . ASP A 1 201 ? 26.479 -1.045 -13.319 1.00 80.31 201 ASP A CA 1
ATOM 1641 C C . ASP A 1 201 ? 27.232 -0.844 -14.644 1.00 80.31 201 ASP A C 1
ATOM 1643 O O . ASP A 1 201 ? 27.847 -1.783 -15.173 1.00 80.31 201 ASP A O 1
ATOM 1647 N N . SER A 1 202 ? 27.156 0.361 -15.206 1.00 79.38 202 SER A N 1
ATOM 1648 C CA . SER A 1 202 ? 27.682 0.690 -16.518 1.00 79.38 202 SER A CA 1
ATOM 1649 C C . SER A 1 202 ? 28.632 1.882 -16.491 1.00 79.38 202 SER A C 1
ATOM 1651 O O . SER A 1 202 ? 28.617 2.720 -15.591 1.00 79.38 202 SER A O 1
ATOM 1653 N N . TRP A 1 203 ? 29.484 1.964 -17.504 1.00 79.44 203 TRP A N 1
ATOM 1654 C CA . TRP A 1 203 ? 30.220 3.178 -17.819 1.00 79.44 203 TRP A CA 1
ATOM 1655 C C . TRP A 1 203 ? 30.320 3.354 -19.326 1.00 79.44 203 TRP A C 1
ATOM 1657 O O . TRP A 1 203 ? 30.204 2.411 -20.115 1.00 79.44 203 TRP A O 1
ATOM 1667 N N . TRP A 1 204 ? 30.551 4.600 -19.720 1.00 78.06 204 TRP A N 1
ATOM 1668 C CA . TRP A 1 204 ? 30.756 4.955 -21.111 1.00 78.06 204 TRP A CA 1
ATOM 1669 C C . TRP A 1 204 ? 32.177 4.596 -21.553 1.00 78.06 204 TRP A C 1
ATOM 1671 O O . TRP A 1 204 ? 33.146 5.153 -21.029 1.00 78.06 204 TRP A O 1
ATOM 1681 N N . ASP A 1 205 ? 32.308 3.695 -22.528 1.00 74.44 205 ASP A N 1
ATOM 1682 C CA . ASP A 1 205 ? 33.570 3.460 -23.227 1.00 74.44 205 ASP A CA 1
ATOM 1683 C C . ASP A 1 205 ? 33.636 4.379 -24.453 1.00 74.44 205 ASP A C 1
ATOM 1685 O O . ASP A 1 205 ? 32.969 4.161 -25.468 1.00 74.44 205 ASP A O 1
ATOM 1689 N N . SER A 1 206 ? 34.463 5.424 -24.357 1.00 74.00 206 SER A N 1
ATOM 1690 C CA . SER A 1 206 ? 34.653 6.395 -25.435 1.00 74.00 206 SER A CA 1
ATOM 1691 C C . SER A 1 206 ? 35.264 5.798 -26.701 1.00 74.00 206 SER A C 1
ATOM 1693 O O . SER A 1 206 ? 35.053 6.350 -27.778 1.00 74.00 206 SER A O 1
ATOM 1695 N N . ASP A 1 207 ? 36.020 4.703 -26.592 1.00 72.25 207 ASP A N 1
ATOM 1696 C CA . ASP A 1 207 ? 36.672 4.075 -27.744 1.00 72.25 207 ASP A CA 1
ATOM 1697 C C . ASP A 1 207 ? 35.683 3.230 -28.554 1.00 72.25 207 ASP A C 1
ATOM 1699 O O . ASP A 1 207 ? 35.857 3.055 -29.763 1.00 72.25 207 ASP A O 1
ATOM 1703 N N . ARG A 1 208 ? 34.630 2.724 -27.903 1.00 66.56 208 ARG A N 1
ATOM 1704 C CA . ARG A 1 208 ? 33.561 1.941 -28.541 1.00 66.56 208 ARG A CA 1
ATOM 1705 C C . ARG A 1 208 ? 32.307 2.746 -28.854 1.00 66.56 208 ARG A C 1
ATOM 1707 O O . ARG A 1 208 ? 31.440 2.220 -29.541 1.00 66.56 208 ARG A O 1
ATOM 1714 N N . ASP A 1 209 ? 32.230 3.987 -28.374 1.00 74.56 209 ASP A N 1
ATOM 1715 C CA . ASP A 1 209 ? 31.033 4.835 -28.465 1.00 74.56 209 ASP A CA 1
ATOM 1716 C C . ASP A 1 209 ? 29.785 4.111 -27.914 1.00 74.56 209 ASP A C 1
ATOM 1718 O O . ASP A 1 209 ? 28.691 4.193 -28.472 1.00 74.56 209 ASP A O 1
ATOM 1722 N N . ALA A 1 210 ? 29.975 3.330 -26.841 1.00 73.00 210 ALA A N 1
ATOM 1723 C CA . ALA A 1 210 ? 28.964 2.428 -26.296 1.00 73.00 210 ALA A CA 1
ATOM 1724 C C . ALA A 1 210 ? 29.080 2.264 -24.772 1.00 73.00 210 ALA A C 1
ATOM 1726 O O . ALA A 1 210 ? 30.160 2.384 -24.187 1.00 73.00 210 ALA A O 1
ATOM 1727 N N . ALA A 1 211 ? 27.959 1.923 -24.128 1.00 71.44 211 ALA A N 1
ATOM 1728 C CA . ALA A 1 211 ? 27.934 1.553 -22.718 1.00 71.44 211 ALA A CA 1
ATOM 1729 C C . ALA A 1 211 ? 28.456 0.118 -22.515 1.00 71.44 211 ALA A C 1
ATOM 1731 O O . ALA A 1 211 ? 27.972 -0.841 -23.132 1.00 71.44 211 ALA A O 1
ATOM 1732 N N . ILE A 1 212 ? 29.426 -0.042 -21.616 1.00 75.12 212 ILE A N 1
ATOM 1733 C CA . ILE A 1 212 ? 29.924 -1.343 -21.159 1.00 75.12 212 ILE A CA 1
ATOM 1734 C C . ILE A 1 212 ? 29.444 -1.558 -19.731 1.00 75.12 212 ILE A C 1
ATOM 1736 O O . ILE A 1 212 ? 29.484 -0.645 -18.914 1.00 75.12 212 ILE A O 1
ATOM 1740 N N . CYS A 1 213 ? 28.984 -2.772 -19.433 1.00 78.19 213 CYS A N 1
ATOM 1741 C CA . CYS A 1 213 ? 28.643 -3.155 -18.069 1.00 78.19 213 CYS A CA 1
ATOM 1742 C C . CYS A 1 213 ? 29.773 -3.938 -17.398 1.00 78.19 213 CYS A C 1
ATOM 1744 O O . CYS A 1 213 ? 30.567 -4.603 -18.073 1.00 78.19 213 CYS A O 1
ATOM 1746 N N . ALA A 1 214 ? 29.774 -3.953 -16.066 1.00 73.81 214 ALA A N 1
ATOM 1747 C CA . ALA A 1 214 ? 30.766 -4.660 -15.252 1.00 73.81 214 ALA A CA 1
ATOM 1748 C C . ALA A 1 214 ? 30.952 -6.144 -15.637 1.00 73.81 214 ALA A C 1
ATOM 1750 O O . ALA A 1 214 ? 32.065 -6.670 -15.600 1.00 73.81 214 ALA A O 1
ATOM 1751 N N . HIS A 1 215 ? 29.883 -6.824 -16.068 1.00 70.19 215 HIS A N 1
ATOM 1752 C CA . HIS A 1 215 ? 29.969 -8.207 -16.550 1.00 70.19 215 HIS A CA 1
ATOM 1753 C C . HIS A 1 215 ? 30.799 -8.343 -17.826 1.00 70.19 215 HIS A C 1
ATOM 1755 O O . HIS A 1 215 ? 31.590 -9.275 -17.964 1.00 70.19 215 HIS A O 1
ATOM 1761 N N . CYS A 1 216 ? 30.614 -7.413 -18.751 1.00 72.25 216 CYS A N 1
ATOM 1762 C CA . CYS A 1 216 ? 31.237 -7.425 -20.059 1.00 72.25 216 CYS A CA 1
ATOM 1763 C C . CYS A 1 216 ? 32.721 -6.960 -19.995 1.00 72.25 216 CYS A C 1
ATOM 1765 O O . CYS A 1 216 ? 33.495 -7.325 -20.875 1.00 72.25 216 CYS A O 1
ATOM 1767 N N . ASP A 1 217 ? 33.135 -6.250 -18.937 1.00 66.19 217 ASP A N 1
ATOM 1768 C CA . ASP A 1 217 ? 34.533 -5.863 -18.655 1.00 66.19 217 ASP A CA 1
ATOM 1769 C C . ASP A 1 217 ? 35.369 -7.000 -18.054 1.00 66.19 217 ASP A C 1
ATOM 1771 O O . ASP A 1 217 ? 36.489 -7.258 -18.483 1.00 66.19 217 ASP A O 1
ATOM 1775 N N . SER A 1 218 ? 34.776 -7.789 -17.150 1.00 59.03 218 SER A N 1
ATOM 1776 C CA . SER A 1 218 ? 35.437 -8.963 -16.551 1.00 59.03 218 SER A CA 1
ATOM 1777 C C . SER A 1 218 ? 35.802 -10.078 -17.547 1.00 59.03 218 SER A C 1
ATOM 1779 O O . SER A 1 218 ? 36.492 -11.030 -17.190 1.00 59.03 218 SER A O 1
ATOM 1781 N N . ALA A 1 219 ? 35.325 -9.972 -18.791 1.00 56.81 219 ALA A N 1
ATOM 1782 C CA . ALA A 1 219 ? 35.617 -10.886 -19.891 1.00 56.81 219 ALA A CA 1
ATOM 1783 C C . ALA A 1 219 ? 36.730 -10.378 -20.835 1.00 56.81 219 ALA A C 1
ATOM 1785 O O . ALA A 1 219 ? 36.998 -11.032 -21.845 1.00 56.81 219 ALA A O 1
ATOM 1786 N N . ILE A 1 220 ? 37.329 -9.213 -20.553 1.00 54.56 220 ILE A N 1
ATOM 1787 C CA . ILE A 1 220 ? 38.358 -8.567 -21.389 1.00 54.56 220 ILE A CA 1
ATOM 1788 C C . ILE A 1 220 ? 39.795 -8.887 -20.906 1.00 54.56 220 ILE A C 1
ATOM 1790 O O . ILE A 1 220 ? 40.745 -8.594 -21.633 1.00 54.56 220 ILE A O 1
ATOM 1794 N N . ASP A 1 221 ? 39.956 -9.573 -19.764 1.00 45.16 221 ASP A N 1
ATOM 1795 C CA . ASP A 1 221 ? 41.247 -10.096 -19.262 1.00 45.16 221 ASP A CA 1
ATOM 1796 C C . ASP A 1 221 ? 41.611 -11.499 -19.796 1.00 45.16 221 ASP A C 1
ATOM 1798 O O . ASP A 1 221 ? 40.777 -12.434 -19.700 1.00 45.16 221 ASP A O 1
#

Radius of gyration: 22.36 Å; Cα contacts (8 Å, |Δi|>4): 283; chains: 1; bounding box: 68×44×56 Å

Mean predicted aligned error: 8.29 Å

Solvent-accessible surface area (backbone atoms only — not comparable to full-atom values): 12887 Å² total; per-residue (Å²): 131,87,79,82,79,80,69,65,97,77,48,93,56,48,95,57,66,40,46,34,50,68,61,51,72,58,50,52,51,51,52,35,53,49,50,31,62,71,29,60,45,46,83,42,64,64,86,89,50,68,56,30,56,78,55,55,48,54,33,90,86,44,56,39,61,58,40,34,52,50,36,54,54,50,38,50,50,40,50,52,48,52,55,48,52,62,46,24,73,77,53,59,50,92,62,55,39,75,50,35,39,70,59,38,53,75,48,52,48,61,58,56,70,53,51,78,61,73,94,45,55,27,71,70,45,48,52,52,51,50,42,44,55,35,40,17,36,54,72,32,49,40,98,90,43,74,40,93,60,87,58,41,54,72,66,58,29,49,54,52,46,59,60,48,41,79,79,61,53,84,79,79,64,59,71,42,66,25,70,95,55,96,53,65,40,68,64,56,42,66,20,91,86,79,39,52,32,43,44,91,51,44,47,81,38,80,90,72,75,40,46,44,35,62,73,68,54,73,68,75,117

Nearest PDB structures (foldseek):
  3r5g-assembly2_B  TM=3.672E-01  e=7.416E+00  Pseudomonas aeruginosa
  1wc1-assembly2_B  TM=3.465E-01  e=8.848E+00  Limnospira platensis

Foldseek 3Di:
DDDPPDPLPPDLFDPFWFWAAPCVLVVLVVLLVCLCVLLVWDFDDDDPDQTATPAQARDPPHALVSSLVSLVVQLLVLLVVVVRRVVCNVVPDPHTDIPGSVSCSNRSNSSDHHDYPLVRHDPVSLQVVLLQQLCCQAVQDDSHDGDPDDRDDSVRSQVVSVVVCVVRPPPPQDWDAAPPHSGTDSQWFQDPVRGIHHVVQWDQDPVVRGIDGPVNVVVVD

Sequence (221 aa):
MTEHSVFFDLSQGISKAIQVPIGTCEEIRQHVDEVTASGGLKVIQYKNNPPHWDRYTPSTEVPNEIASNIVINHNRFVRWLYYGLAEWSKNPPKECEELTPEFAASIWYGLSTLELPVERWSSDYYQTEMQKLFNVMTTGECDGIAWTTDKLTRQQAIDVVHLFESYLDRHDIRLEMPIGRDYFTDEYVWCENCGIVADEDSWWDSDRDAAICAHCDSAID

Secondary structure (DSSP, 8-state):
-------GGG----SS-EEEETTHHHHHHHHHHHHHHHTT--EE--TTSPPEES-SS--TTS-HHHHHHHHHHHHHHHHHHHHHHHHHTTS--SSEEEE-HHHHHHHGGGGSPP---GGG--HHHHHHHHHHHHHHHHHSEETTEE--SPPPPHHHHHHHHHHHHHHH-SS----B--TT-SS-BS-EEEETTTEEEEGGGEEEETTTTEEEEHHHHTT--